Protein AF-A0A8T0PBF2-F1 (afdb_monomer)

Structure (mmCIF, N/CA/C/O backbone):
data_AF-A0A8T0PBF2-F1
#
_entry.id   AF-A0A8T0PBF2-F1
#
loop_
_atom_site.group_PDB
_atom_site.id
_atom_site.type_symbol
_atom_site.label_atom_id
_atom_site.label_alt_id
_atom_site.label_comp_id
_atom_site.label_asym_id
_atom_site.label_entity_id
_atom_site.label_seq_id
_atom_site.pdbx_PDB_ins_code
_atom_site.Cartn_x
_atom_site.Cartn_y
_atom_site.Cartn_z
_atom_site.occupancy
_atom_site.B_iso_or_equiv
_atom_site.auth_seq_id
_atom_site.auth_comp_id
_atom_site.auth_asym_id
_atom_site.auth_atom_id
_atom_site.pdbx_PDB_model_num
ATOM 1 N N . MET A 1 1 ? 24.769 -25.494 -6.345 1.00 39.28 1 MET A N 1
ATOM 2 C CA . MET A 1 1 ? 23.343 -25.391 -5.955 1.00 39.28 1 MET A CA 1
ATOM 3 C C . MET A 1 1 ? 23.194 -24.734 -4.571 1.00 39.28 1 MET A C 1
ATOM 5 O O . MET A 1 1 ? 22.728 -25.375 -3.645 1.00 39.28 1 MET A O 1
ATOM 9 N N . ILE A 1 2 ? 23.614 -23.470 -4.397 1.00 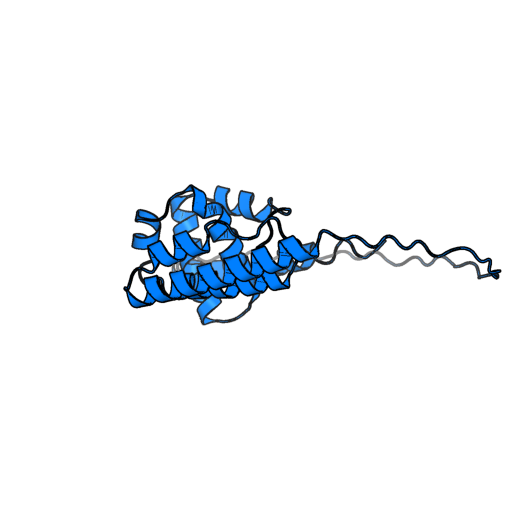38.53 2 ILE A N 1
ATOM 10 C CA . ILE A 1 2 ? 23.536 -22.755 -3.092 1.00 38.53 2 ILE A CA 1
ATOM 11 C C . ILE A 1 2 ? 22.749 -21.424 -3.206 1.00 38.53 2 ILE A C 1
ATOM 13 O O . ILE A 1 2 ? 22.480 -20.752 -2.218 1.00 38.53 2 ILE A O 1
ATOM 17 N N . HIS A 1 3 ? 22.266 -21.052 -4.396 1.00 40.53 3 HIS A N 1
ATOM 18 C CA . HIS A 1 3 ? 21.638 -19.741 -4.621 1.00 40.53 3 HIS A CA 1
ATOM 19 C C . HIS A 1 3 ? 20.121 -19.653 -4.351 1.00 40.53 3 HIS A C 1
ATOM 21 O O . HIS A 1 3 ? 19.545 -18.594 -4.568 1.00 40.53 3 HIS A O 1
ATOM 27 N N . ALA A 1 4 ? 19.466 -20.701 -3.839 1.00 44.12 4 ALA A N 1
ATOM 28 C CA . ALA A 1 4 ? 18.003 -20.704 -3.667 1.00 44.12 4 ALA A CA 1
ATOM 29 C C . ALA A 1 4 ? 17.497 -20.333 -2.253 1.00 44.12 4 ALA A C 1
ATOM 31 O O . ALA A 1 4 ? 16.305 -20.109 -2.083 1.00 44.12 4 ALA A O 1
ATOM 32 N N . TRP A 1 5 ? 18.370 -20.233 -1.240 1.00 34.41 5 TRP A N 1
ATOM 33 C CA . TRP A 1 5 ? 17.942 -20.109 0.170 1.00 34.41 5 TRP A CA 1
ATOM 34 C C . TRP A 1 5 ? 18.170 -18.734 0.823 1.00 34.41 5 TRP A C 1
ATOM 36 O O . TRP A 1 5 ? 17.771 -18.520 1.966 1.00 34.41 5 TRP A O 1
ATOM 46 N N . ARG A 1 6 ? 18.759 -17.762 0.112 1.00 41.31 6 ARG A N 1
ATOM 47 C CA . ARG A 1 6 ? 18.955 -16.393 0.637 1.00 41.31 6 ARG A CA 1
ATOM 48 C C . ARG A 1 6 ? 17.665 -15.584 0.889 1.00 41.31 6 ARG A C 1
ATOM 50 O O . ARG A 1 6 ? 17.675 -14.823 1.852 1.00 41.31 6 ARG A O 1
ATOM 57 N N . PRO A 1 7 ? 16.565 -15.725 0.118 1.00 45.91 7 PRO A N 1
ATOM 58 C CA . PRO A 1 7 ? 15.357 -14.923 0.353 1.00 45.91 7 PRO A CA 1
ATOM 59 C C . PRO A 1 7 ? 14.606 -15.300 1.640 1.00 45.91 7 PRO A C 1
ATOM 61 O O . PRO A 1 7 ? 14.023 -14.440 2.293 1.00 45.91 7 PRO A O 1
ATOM 64 N N . GLN A 1 8 ? 14.637 -16.578 2.037 1.00 42.91 8 GLN A N 1
ATOM 65 C CA . GLN A 1 8 ? 13.852 -17.066 3.179 1.00 42.91 8 GLN A CA 1
ATOM 66 C C . GLN A 1 8 ? 14.434 -16.668 4.542 1.00 42.91 8 GLN A C 1
ATOM 68 O O . GLN A 1 8 ? 13.690 -16.402 5.482 1.00 42.91 8 GLN A O 1
ATOM 73 N N . MET A 1 9 ? 15.760 -16.562 4.658 1.00 38.06 9 MET A N 1
ATOM 74 C CA . MET A 1 9 ? 16.407 -16.228 5.934 1.00 38.06 9 MET A CA 1
ATOM 75 C C . MET A 1 9 ? 16.199 -14.758 6.336 1.00 38.06 9 MET A C 1
ATOM 77 O O . MET A 1 9 ? 16.138 -14.435 7.521 1.00 38.06 9 MET A O 1
ATOM 81 N N . ILE A 1 10 ? 16.018 -13.878 5.348 1.00 50.59 10 ILE A N 1
ATOM 82 C CA . ILE A 1 10 ? 15.693 -12.464 5.558 1.00 50.59 10 ILE A CA 1
ATOM 83 C C . ILE A 1 10 ? 14.269 -12.338 6.124 1.00 50.59 10 ILE A C 1
ATOM 85 O O . ILE A 1 10 ? 14.048 -11.603 7.083 1.00 50.59 10 ILE A O 1
ATOM 89 N N . SER A 1 11 ? 13.321 -13.133 5.614 1.00 53.53 11 SER A N 1
ATOM 90 C CA . SER A 1 11 ? 11.925 -13.137 6.070 1.00 53.53 11 SER A CA 1
ATOM 91 C C . SER A 1 11 ? 11.773 -13.519 7.551 1.00 53.53 11 SER A C 1
ATOM 93 O O . SER A 1 11 ? 11.028 -12.852 8.263 1.00 53.53 11 SER A O 1
ATOM 95 N N . LEU A 1 12 ? 12.532 -14.500 8.066 1.00 47.12 12 LEU A N 1
ATOM 96 C CA . LEU A 1 12 ? 12.477 -14.857 9.494 1.00 47.12 12 LEU A CA 1
ATOM 97 C C . LEU A 1 12 ? 13.093 -13.797 10.418 1.00 47.12 12 LEU A C 1
ATOM 99 O O . LEU A 1 12 ? 12.573 -13.586 11.512 1.00 47.12 12 LEU A O 1
ATOM 103 N N . GLN A 1 13 ? 14.166 -13.112 10.008 1.00 48.91 13 GLN A N 1
ATOM 104 C CA . GLN A 1 13 ? 14.696 -11.991 10.795 1.00 48.91 13 GLN A CA 1
ATOM 105 C C . GLN A 1 13 ? 13.730 -10.802 10.797 1.00 48.91 13 GLN A C 1
ATOM 107 O O . GLN A 1 13 ? 13.537 -10.187 11.843 1.00 48.91 13 GLN A O 1
ATOM 112 N N . PHE A 1 14 ? 13.060 -10.525 9.674 1.00 54.88 14 PHE A N 1
ATOM 113 C CA . PHE A 1 14 ? 11.994 -9.525 9.619 1.00 54.88 14 PHE A CA 1
ATOM 114 C C . PHE A 1 14 ? 10.800 -9.905 10.487 1.00 54.88 14 PHE A C 1
ATOM 116 O O . PHE A 1 14 ? 10.315 -9.054 11.223 1.00 54.88 14 PHE A O 1
ATOM 123 N N . LEU A 1 15 ? 10.374 -11.171 10.475 1.00 57.56 15 LEU A N 1
ATOM 124 C CA . LEU A 1 15 ? 9.309 -11.663 11.345 1.00 57.56 15 LEU A CA 1
ATOM 125 C C . LEU A 1 15 ? 9.709 -11.558 12.822 1.00 57.56 15 LEU A C 1
ATOM 127 O O . LEU A 1 15 ? 8.895 -11.150 13.636 1.00 57.56 15 LEU A O 1
ATOM 131 N N . LEU A 1 16 ? 10.966 -11.848 13.175 1.00 55.56 16 LEU A N 1
ATOM 132 C CA . LEU A 1 16 ? 11.461 -11.712 14.546 1.00 55.56 16 LEU A CA 1
ATOM 133 C C . LEU A 1 16 ? 11.527 -10.244 14.983 1.00 55.56 16 LEU A C 1
ATOM 135 O O . LEU A 1 16 ? 11.126 -9.933 16.096 1.00 55.56 16 LEU A O 1
ATOM 139 N N . VAL A 1 17 ? 11.967 -9.321 14.122 1.00 61.28 17 VAL A N 1
ATOM 140 C CA . VAL A 1 17 ? 11.956 -7.875 14.418 1.00 61.28 17 VAL A CA 1
ATOM 141 C C . VAL A 1 17 ? 10.526 -7.346 14.509 1.00 61.28 17 VAL A C 1
ATOM 143 O O . VAL A 1 17 ? 10.229 -6.543 15.394 1.00 61.28 17 VAL A O 1
ATOM 146 N N . LEU A 1 18 ? 9.629 -7.820 13.642 1.00 61.19 18 LEU A N 1
ATOM 147 C CA . LEU A 1 18 ? 8.217 -7.470 13.677 1.00 61.19 18 LEU A CA 1
ATOM 148 C C . LEU A 1 18 ? 7.557 -7.989 14.949 1.00 61.19 18 LEU A C 1
ATOM 150 O O . LEU A 1 18 ? 6.881 -7.227 15.619 1.00 61.19 18 LEU A O 1
ATOM 154 N N . VAL A 1 19 ? 7.810 -9.241 15.330 1.00 61.19 19 VAL A N 1
ATOM 155 C CA . VAL A 1 19 ? 7.317 -9.842 16.573 1.00 61.19 19 VAL A CA 1
ATOM 156 C C . VAL A 1 19 ? 7.947 -9.161 17.789 1.00 61.19 19 VAL A C 1
ATOM 158 O O . VAL A 1 19 ? 7.235 -8.898 18.745 1.00 61.19 19 VAL A O 1
ATOM 161 N N . LEU A 1 20 ? 9.231 -8.786 17.768 1.00 58.69 20 LEU A N 1
ATOM 162 C CA . LEU A 1 20 ? 9.890 -8.082 18.879 1.00 58.69 20 LEU A CA 1
ATOM 163 C C . LEU A 1 20 ? 9.410 -6.630 19.035 1.00 58.69 20 LEU A C 1
ATOM 165 O O . LEU A 1 20 ? 9.316 -6.141 20.160 1.00 58.69 20 LEU A O 1
ATOM 169 N N . ARG A 1 21 ? 9.090 -5.924 17.943 1.00 58.66 21 ARG A N 1
ATOM 170 C CA . ARG A 1 21 ? 8.517 -4.564 18.000 1.00 58.66 21 ARG A CA 1
ATOM 171 C C . ARG A 1 21 ? 7.012 -4.573 18.257 1.00 58.66 21 ARG A C 1
ATOM 173 O O . ARG A 1 21 ? 6.545 -3.774 19.059 1.00 58.66 21 ARG A O 1
ATOM 180 N N . CYS A 1 22 ? 6.277 -5.512 17.665 1.00 49.41 22 CYS A N 1
ATOM 181 C CA . CYS A 1 22 ? 4.874 -5.779 17.980 1.00 49.41 22 CYS A CA 1
ATOM 182 C C . CYS A 1 22 ? 4.735 -6.172 19.455 1.00 49.41 22 CYS A C 1
ATOM 184 O O . CYS A 1 22 ? 3.939 -5.570 20.162 1.00 49.41 22 CYS A O 1
ATOM 186 N N . SER A 1 23 ? 5.607 -7.046 19.973 1.00 49.84 23 SER A N 1
ATOM 187 C CA . SER A 1 23 ? 5.655 -7.402 21.396 1.00 49.84 23 SER A CA 1
ATOM 188 C C . SER A 1 23 ? 5.922 -6.188 22.285 1.00 49.84 23 SER A C 1
ATOM 190 O O . SER A 1 23 ? 5.292 -6.071 23.328 1.00 49.84 23 SER A O 1
ATOM 192 N N . GLN A 1 24 ? 6.777 -5.243 21.881 1.00 51.72 24 GLN A N 1
ATOM 193 C CA . GLN A 1 24 ? 6.980 -4.001 22.638 1.00 51.72 24 GLN A CA 1
ATOM 194 C C . GLN A 1 24 ? 5.772 -3.050 22.579 1.00 51.72 24 GLN A C 1
ATOM 196 O O . GLN A 1 24 ? 5.451 -2.436 23.594 1.00 51.72 24 GLN A O 1
ATOM 201 N N . SER A 1 25 ? 5.060 -2.983 21.448 1.00 44.09 25 SER A N 1
ATOM 202 C CA . SER A 1 25 ? 3.812 -2.213 21.310 1.00 44.09 25 SER A CA 1
ATOM 203 C C . SER A 1 25 ? 2.674 -2.811 22.151 1.00 44.09 25 SER A C 1
ATOM 205 O O . SER A 1 25 ? 1.964 -2.092 22.850 1.00 44.09 25 SER A O 1
ATOM 207 N N . THR A 1 26 ? 2.547 -4.142 22.181 1.00 43.69 26 THR A N 1
ATOM 208 C CA . THR A 1 26 ? 1.567 -4.864 23.009 1.00 43.69 26 THR A CA 1
ATOM 209 C C . THR A 1 26 ? 1.927 -4.822 24.501 1.00 43.69 26 THR A C 1
ATOM 211 O O . THR A 1 26 ? 1.043 -4.721 25.351 1.00 43.69 26 THR A O 1
ATOM 214 N N . ARG A 1 27 ? 3.221 -4.829 24.855 1.00 45.59 27 ARG A N 1
ATOM 215 C CA . ARG A 1 27 ? 3.698 -4.770 26.251 1.00 45.59 27 ARG A CA 1
ATOM 216 C C . ARG A 1 27 ? 3.411 -3.419 26.925 1.00 45.59 27 ARG A C 1
ATOM 218 O O . ARG A 1 27 ? 3.272 -3.390 28.144 1.00 45.59 27 ARG A O 1
ATOM 225 N N . ALA A 1 28 ? 3.220 -2.338 26.164 1.00 44.12 28 ALA A N 1
ATOM 226 C CA . ALA A 1 28 ? 2.756 -1.051 26.698 1.00 44.12 28 ALA A CA 1
ATOM 227 C C . ALA A 1 28 ? 1.296 -1.082 27.205 1.00 44.12 28 ALA A C 1
ATOM 229 O O . ALA A 1 28 ? 0.923 -0.235 28.010 1.00 44.12 28 ALA A O 1
ATOM 230 N N . SER A 1 29 ? 0.491 -2.071 26.791 1.00 47.78 29 SER A N 1
ATOM 231 C CA . SER A 1 29 ? -0.916 -2.218 27.211 1.00 47.78 29 SER A CA 1
ATOM 232 C C . SER A 1 29 ? -1.148 -3.296 28.281 1.00 47.78 29 SER A C 1
ATOM 234 O O . SER A 1 29 ? -2.241 -3.389 28.827 1.00 47.78 29 SER A O 1
ATOM 236 N N . LEU A 1 30 ? -0.138 -4.109 28.612 1.00 42.88 30 LEU A N 1
ATOM 237 C CA . LEU A 1 30 ? -0.259 -5.270 29.513 1.00 42.88 30 LEU A CA 1
ATOM 238 C C . LEU A 1 30 ? 0.750 -5.235 30.675 1.00 42.88 30 LEU A C 1
ATOM 240 O O . LEU A 1 30 ? 1.131 -6.273 31.211 1.00 42.88 30 LEU A O 1
ATOM 244 N N . SER A 1 31 ? 1.186 -4.044 31.102 1.00 41.91 31 SER A N 1
ATOM 245 C CA . SER A 1 31 ? 2.091 -3.879 32.251 1.00 41.91 31 SER A CA 1
ATOM 246 C C . SER A 1 31 ? 1.377 -4.005 33.607 1.00 41.91 31 SER A C 1
ATOM 248 O O . SER A 1 31 ? 1.522 -3.156 34.478 1.00 41.91 31 SER A O 1
ATOM 250 N N . THR A 1 32 ? 0.656 -5.106 33.799 1.00 43.97 32 THR A N 1
ATOM 251 C CA . THR A 1 32 ? 0.427 -5.752 35.096 1.00 43.97 32 THR A CA 1
ATOM 252 C C . THR A 1 32 ? 0.241 -7.236 34.811 1.00 43.97 32 THR A C 1
ATOM 254 O O . THR A 1 32 ? -0.836 -7.632 34.384 1.00 43.97 32 THR A O 1
ATOM 257 N N . CYS A 1 33 ? 1.313 -8.017 34.952 1.00 33.06 33 CYS A N 1
ATOM 258 C CA . CYS A 1 33 ? 1.348 -9.393 35.465 1.00 33.06 33 CYS A CA 1
ATOM 259 C C . CYS A 1 33 ? 2.677 -10.043 35.053 1.00 33.06 33 CYS A C 1
ATOM 261 O O . CYS A 1 33 ? 2.938 -10.368 33.899 1.00 33.06 33 CYS A O 1
ATOM 263 N N . THR A 1 34 ? 3.534 -10.176 36.054 1.00 42.28 34 THR A N 1
ATOM 264 C CA . THR A 1 34 ? 4.802 -10.903 36.094 1.00 42.28 34 THR A CA 1
ATOM 265 C C . THR A 1 34 ? 4.649 -12.393 35.783 1.00 42.28 34 THR A C 1
ATOM 267 O O . THR A 1 34 ? 3.747 -13.017 36.335 1.00 42.28 34 THR A O 1
ATOM 270 N N . ALA A 1 35 ? 5.585 -12.967 35.018 1.00 36.38 35 ALA A N 1
ATOM 271 C CA . ALA A 1 35 ? 6.436 -14.105 35.417 1.00 36.38 35 ALA A CA 1
ATOM 272 C C . ALA A 1 35 ? 7.183 -14.683 34.197 1.00 36.38 35 ALA A C 1
ATOM 274 O O . ALA A 1 35 ? 6.586 -15.027 33.180 1.00 36.38 35 ALA A O 1
ATOM 275 N N . GLU A 1 36 ? 8.505 -14.773 34.320 1.00 40.28 36 GLU A N 1
ATOM 276 C CA . GLU A 1 36 ? 9.453 -15.362 33.368 1.00 40.28 36 GLU A CA 1
ATOM 277 C C . GLU A 1 36 ? 9.601 -16.877 33.614 1.00 40.28 36 GLU A C 1
ATOM 279 O O . GLU A 1 36 ? 9.601 -17.295 34.775 1.00 40.28 36 GLU A O 1
ATOM 284 N N . PRO A 1 37 ? 9.802 -17.696 32.564 1.00 38.56 37 PRO A N 1
ATOM 285 C CA . PRO A 1 37 ? 10.557 -18.938 32.716 1.00 38.56 37 PRO A CA 1
ATOM 286 C C . PRO A 1 37 ? 11.791 -19.006 31.798 1.00 38.56 37 PRO A C 1
ATOM 288 O O . PRO A 1 37 ? 11.734 -18.746 30.594 1.00 38.56 37 PRO A O 1
ATOM 291 N N . THR A 1 38 ? 12.898 -19.418 32.407 1.00 41.72 38 THR A N 1
ATOM 292 C CA . THR A 1 38 ? 14.236 -19.678 31.857 1.00 41.72 38 THR A CA 1
ATOM 293 C C . THR A 1 38 ? 14.295 -20.888 30.902 1.00 41.72 38 THR A C 1
ATOM 295 O O . THR A 1 38 ? 13.584 -21.872 31.120 1.00 41.72 38 THR A O 1
ATOM 298 N N . PRO A 1 39 ? 15.177 -20.894 29.873 1.00 51.62 39 PRO A N 1
ATOM 299 C CA . PRO A 1 39 ? 15.403 -22.067 29.019 1.00 51.62 39 PRO A CA 1
ATOM 300 C C . PRO A 1 39 ? 16.608 -22.941 29.464 1.00 51.62 39 PRO A C 1
ATOM 302 O O . PRO A 1 39 ? 17.616 -22.399 29.923 1.00 51.62 39 PRO A O 1
ATOM 305 N N . PRO A 1 40 ? 16.553 -24.282 29.284 1.00 48.09 40 PRO A N 1
ATOM 306 C CA . PRO A 1 40 ? 17.661 -25.209 29.567 1.00 48.09 40 PRO A CA 1
ATOM 307 C C . PRO A 1 40 ? 18.665 -25.374 28.390 1.00 48.09 40 PRO A C 1
ATOM 309 O O . PRO A 1 40 ? 18.396 -24.911 27.278 1.00 48.09 40 PRO A O 1
ATOM 312 N N . PRO A 1 41 ? 19.844 -26.002 28.620 1.00 39.97 41 PRO A N 1
ATOM 313 C CA . PRO A 1 41 ? 21.052 -25.815 27.806 1.00 39.97 41 PRO A CA 1
ATOM 314 C C . PRO A 1 41 ? 21.208 -26.771 26.607 1.00 39.97 41 PRO A C 1
ATOM 316 O O . PRO A 1 41 ? 20.616 -27.846 26.544 1.00 39.97 41 PRO A O 1
ATOM 319 N N . ARG A 1 42 ? 22.070 -26.354 25.664 1.00 38.12 42 ARG A N 1
ATOM 320 C CA . ARG A 1 42 ? 22.490 -27.075 24.446 1.00 38.12 42 ARG A CA 1
ATOM 321 C C . ARG A 1 42 ? 23.449 -28.226 24.753 1.00 38.12 42 ARG A C 1
ATOM 323 O O . ARG A 1 42 ? 24.330 -28.086 25.595 1.00 38.12 42 ARG A O 1
ATOM 330 N N . THR A 1 43 ? 23.354 -29.295 23.967 1.00 39.19 43 THR A N 1
ATOM 331 C CA . THR A 1 43 ? 24.353 -30.370 23.904 1.00 39.19 43 THR A CA 1
ATOM 332 C C . THR A 1 43 ? 25.037 -30.338 22.537 1.00 39.19 43 THR A C 1
ATOM 334 O O . THR A 1 43 ? 24.374 -30.403 21.503 1.00 39.19 43 THR A O 1
ATOM 337 N N . GLU A 1 44 ? 26.360 -30.186 22.540 1.00 33.59 44 GLU A N 1
ATOM 338 C CA . GLU A 1 44 ? 27.230 -30.250 21.364 1.00 33.59 44 GLU A CA 1
ATOM 339 C C . GLU A 1 44 ? 27.630 -31.704 21.067 1.00 33.59 44 GLU A C 1
ATOM 341 O O . GLU A 1 44 ? 27.837 -32.491 21.990 1.00 33.59 44 GLU A O 1
ATOM 346 N N . HIS A 1 45 ? 27.801 -32.052 19.788 1.00 37.25 45 HIS A N 1
ATOM 347 C CA . HIS A 1 45 ? 28.531 -33.254 19.375 1.00 37.25 45 HIS A CA 1
ATOM 348 C C . HIS A 1 45 ? 29.471 -32.949 18.191 1.00 37.25 45 HIS A C 1
ATOM 350 O O . HIS A 1 45 ? 29.185 -32.046 17.401 1.00 37.25 45 HIS A O 1
ATOM 356 N N . PRO A 1 46 ? 30.615 -33.658 18.090 1.00 37.50 46 PRO A N 1
ATOM 357 C CA . PRO A 1 46 ? 31.823 -33.152 17.453 1.00 37.50 46 PRO A CA 1
ATOM 358 C C . PRO A 1 46 ? 31.973 -33.507 15.970 1.00 37.50 46 PRO A C 1
ATOM 360 O O . PRO A 1 46 ? 31.343 -34.411 15.425 1.00 37.50 46 PRO A O 1
ATOM 363 N N . ALA A 1 47 ? 32.897 -32.768 15.360 1.00 36.72 47 ALA A N 1
ATOM 364 C CA . ALA A 1 47 ? 33.378 -32.861 13.994 1.00 36.72 47 ALA A CA 1
ATOM 365 C C . ALA A 1 47 ? 33.891 -34.255 13.591 1.00 36.72 47 ALA A C 1
ATOM 367 O O . ALA A 1 47 ? 34.612 -34.908 14.344 1.00 36.72 47 ALA A O 1
ATOM 368 N N . GLN A 1 48 ? 33.633 -34.634 12.334 1.00 35.88 48 GLN A N 1
ATOM 369 C CA . GLN A 1 48 ? 34.409 -35.654 11.633 1.00 35.88 48 GLN A CA 1
ATOM 370 C C . GLN A 1 48 ? 34.702 -35.239 10.186 1.00 35.88 48 GLN A C 1
ATOM 372 O O . GLN A 1 48 ? 33.825 -35.049 9.347 1.00 35.88 48 GLN A O 1
ATOM 377 N N . THR A 1 49 ? 35.998 -35.084 9.950 1.00 36.44 49 THR A N 1
ATOM 378 C CA . THR A 1 49 ? 36.735 -34.844 8.712 1.00 36.44 49 THR A CA 1
ATOM 379 C C . THR A 1 49 ? 36.702 -36.068 7.796 1.00 36.44 49 THR A C 1
ATOM 381 O O . THR A 1 49 ? 37.049 -37.159 8.239 1.00 36.44 49 THR A O 1
ATOM 384 N N . ARG A 1 50 ? 36.417 -35.892 6.496 1.00 33.38 50 ARG A N 1
ATOM 385 C CA . ARG A 1 50 ? 36.838 -36.833 5.437 1.00 33.38 50 ARG A CA 1
ATOM 386 C C . ARG A 1 50 ? 37.176 -36.109 4.123 1.00 33.38 50 ARG A C 1
ATOM 388 O O . ARG A 1 50 ? 36.305 -35.622 3.416 1.00 33.38 50 ARG A O 1
ATOM 395 N N . SER A 1 51 ? 38.487 -36.017 3.885 1.00 31.00 51 SER A N 1
ATOM 396 C CA . SER A 1 51 ? 39.239 -36.269 2.638 1.00 31.00 51 SER A CA 1
ATOM 397 C C . SER A 1 51 ? 38.617 -35.967 1.257 1.00 31.00 51 SER A C 1
ATOM 399 O O . SER A 1 51 ? 37.700 -36.648 0.805 1.00 31.00 51 SER A O 1
ATOM 401 N N . ARG A 1 52 ? 39.272 -35.032 0.544 1.00 40.44 52 ARG A N 1
ATOM 402 C CA . ARG A 1 52 ? 39.291 -34.834 -0.924 1.00 40.44 52 ARG A CA 1
ATOM 403 C C . ARG A 1 52 ? 39.851 -36.047 -1.689 1.00 40.44 52 ARG A C 1
ATOM 405 O O . ARG A 1 52 ? 40.682 -36.770 -1.141 1.00 40.44 52 ARG A O 1
ATOM 412 N N . PRO A 1 53 ? 39.574 -36.116 -3.003 1.00 36.56 53 PRO A N 1
ATOM 413 C CA . PRO A 1 53 ? 40.630 -36.371 -3.988 1.00 36.56 53 PRO A CA 1
ATOM 414 C C . PRO A 1 53 ? 40.782 -35.240 -5.031 1.00 36.56 53 PRO A C 1
ATOM 416 O O . PRO A 1 53 ? 39.878 -34.435 -5.246 1.00 36.56 53 PRO A O 1
ATOM 419 N N . ASP A 1 54 ? 41.979 -35.196 -5.616 1.00 39.47 54 ASP A N 1
ATOM 420 C CA . ASP A 1 54 ? 42.609 -34.159 -6.450 1.00 39.47 54 ASP A CA 1
ATOM 421 C C . ASP A 1 54 ? 42.068 -34.021 -7.903 1.00 39.47 54 ASP A C 1
ATOM 423 O O . ASP A 1 54 ? 41.356 -34.903 -8.389 1.00 39.47 54 ASP A O 1
ATOM 427 N N . PRO A 1 55 ? 42.434 -32.937 -8.628 1.00 46.06 55 PRO A N 1
ATOM 428 C CA . PRO A 1 55 ? 41.911 -32.544 -9.934 1.00 46.06 55 PRO A CA 1
ATOM 429 C C . PRO A 1 55 ? 42.768 -33.053 -11.101 1.00 46.06 55 PRO A C 1
ATOM 431 O O . PRO A 1 55 ? 43.996 -33.024 -11.027 1.00 46.06 55 PRO A O 1
ATOM 434 N N . ARG A 1 56 ? 42.146 -33.393 -12.241 1.00 35.72 56 ARG A N 1
ATOM 435 C CA . ARG A 1 56 ? 42.837 -33.435 -13.544 1.00 35.72 56 ARG A CA 1
ATOM 436 C C . ARG A 1 56 ? 41.950 -33.006 -14.729 1.00 35.72 56 ARG A C 1
ATOM 438 O O . ARG A 1 56 ? 41.029 -33.715 -15.100 1.00 35.72 56 ARG A O 1
ATOM 445 N N . VAL A 1 57 ? 42.323 -31.843 -15.280 1.00 35.34 57 VAL A N 1
ATOM 446 C CA . VAL A 1 57 ? 42.569 -31.475 -16.701 1.00 35.34 57 VAL A CA 1
ATOM 447 C C . VAL A 1 57 ? 41.429 -31.553 -17.753 1.00 35.34 57 VAL A C 1
ATOM 449 O O . VAL A 1 57 ? 40.860 -32.606 -18.009 1.00 35.34 57 VAL A O 1
ATOM 452 N N . LEU A 1 58 ? 41.189 -30.396 -18.404 1.00 38.38 58 LEU A N 1
ATOM 453 C CA . LEU A 1 58 ? 40.349 -30.117 -19.595 1.00 38.38 58 LEU A CA 1
ATOM 454 C C . LEU A 1 58 ? 40.855 -30.805 -20.896 1.00 38.38 58 LEU A C 1
ATOM 456 O O . LEU A 1 58 ? 42.003 -31.241 -20.943 1.00 38.38 58 LEU A O 1
ATOM 460 N N . PRO A 1 59 ? 40.075 -30.803 -22.003 1.00 45.03 59 PRO A N 1
ATOM 461 C CA . PRO A 1 59 ? 40.297 -29.769 -23.031 1.00 45.03 59 PRO A CA 1
ATOM 462 C C . PRO A 1 59 ? 39.019 -29.185 -23.676 1.00 45.03 59 PRO A C 1
ATOM 464 O O . PRO A 1 59 ? 37.914 -29.706 -23.569 1.00 45.03 59 PRO A O 1
ATOM 467 N N . VAL A 1 60 ? 39.239 -28.047 -24.337 1.00 45.91 60 VAL A N 1
ATOM 468 C CA . VAL A 1 60 ? 38.318 -27.151 -25.052 1.00 45.91 60 VAL A CA 1
ATOM 469 C C . VAL A 1 60 ? 37.860 -27.716 -26.406 1.00 45.91 60 VAL A C 1
ATOM 471 O O . VAL A 1 60 ? 38.684 -28.179 -27.187 1.00 45.91 60 VAL A O 1
ATOM 474 N N . ALA A 1 61 ? 36.573 -27.543 -26.719 1.00 37.84 61 ALA A N 1
ATOM 475 C CA . ALA A 1 61 ? 35.998 -27.372 -28.063 1.00 37.84 61 ALA A CA 1
ATOM 476 C C . ALA A 1 61 ? 34.644 -26.655 -27.848 1.00 37.84 61 ALA A C 1
ATOM 478 O O . ALA A 1 61 ? 33.847 -27.104 -27.035 1.00 37.84 61 ALA A O 1
ATOM 479 N N . GLY A 1 62 ? 34.375 -25.446 -28.342 1.00 31.45 62 GLY A N 1
ATOM 480 C CA . GLY A 1 62 ? 34.377 -25.056 -29.747 1.00 31.45 62 GLY A CA 1
ATOM 481 C C . GLY A 1 62 ? 32.962 -25.264 -30.299 1.00 31.45 62 GLY A C 1
ATOM 482 O O . GLY A 1 62 ? 32.598 -26.401 -30.567 1.00 31.45 62 GLY A O 1
ATOM 483 N N . GLY A 1 63 ? 32.163 -24.200 -30.461 1.00 30.16 63 GLY A N 1
ATOM 484 C CA . GLY A 1 63 ? 30.905 -24.313 -31.209 1.00 30.16 63 GLY A CA 1
ATOM 485 C C . GLY A 1 63 ? 29.778 -23.351 -30.838 1.00 30.16 63 GLY A C 1
ATOM 486 O O . GLY A 1 63 ? 28.973 -23.645 -29.969 1.00 30.16 63 GLY A O 1
ATOM 487 N N . MET A 1 64 ? 29.687 -22.284 -31.633 1.00 39.50 64 MET A N 1
ATOM 488 C CA . MET A 1 64 ? 28.453 -21.681 -32.155 1.00 39.50 64 MET A CA 1
ATOM 489 C C . MET A 1 64 ? 27.601 -20.780 -31.250 1.00 39.50 64 MET A C 1
ATOM 491 O O . MET A 1 64 ? 26.839 -21.195 -30.382 1.00 39.50 64 MET A O 1
ATOM 495 N N . ALA A 1 65 ? 27.680 -19.499 -31.614 1.00 46.94 65 ALA A N 1
ATOM 496 C CA . ALA A 1 65 ? 26.679 -18.475 -31.403 1.00 46.94 65 ALA A CA 1
ATOM 497 C C . ALA A 1 65 ? 25.261 -18.990 -31.692 1.00 46.94 65 ALA A C 1
ATOM 499 O O . ALA A 1 65 ? 24.977 -19.493 -32.777 1.00 46.94 65 ALA A O 1
ATOM 500 N N . SER A 1 66 ? 24.355 -18.763 -30.747 1.00 39.09 66 SER A N 1
ATOM 501 C CA . SER A 1 66 ? 22.940 -18.598 -31.056 1.00 39.09 66 SER A CA 1
ATOM 502 C C . SER A 1 66 ? 22.549 -17.177 -30.704 1.00 39.09 66 SER A C 1
ATOM 504 O O . SER A 1 66 ? 22.358 -16.817 -29.545 1.00 39.09 66 SER A O 1
ATOM 506 N N . SER A 1 67 ? 22.464 -16.375 -31.762 1.00 47.91 67 SER A N 1
ATOM 507 C CA . SER A 1 67 ? 21.544 -15.255 -31.849 1.00 47.91 67 SER A CA 1
ATOM 508 C C . SER A 1 67 ? 20.132 -15.791 -31.608 1.00 47.91 67 SER A C 1
ATOM 510 O O . SER A 1 67 ? 19.486 -16.308 -32.515 1.00 47.91 67 SER A O 1
ATOM 512 N N . ALA A 1 68 ? 19.677 -15.705 -30.366 1.00 40.25 68 ALA A N 1
ATOM 513 C CA . ALA A 1 68 ? 18.267 -15.565 -30.063 1.00 40.25 68 ALA A CA 1
ATOM 514 C C . ALA A 1 68 ? 18.120 -14.151 -29.511 1.00 40.25 68 ALA A C 1
ATOM 516 O O . ALA A 1 68 ? 18.145 -13.921 -28.302 1.00 40.25 68 ALA A O 1
ATOM 517 N N . ALA A 1 69 ? 18.061 -13.179 -30.422 1.00 44.28 69 ALA A N 1
ATOM 518 C CA . ALA A 1 69 ? 17.389 -11.936 -30.105 1.00 44.28 69 ALA A CA 1
ATOM 519 C C . ALA A 1 69 ? 15.984 -12.339 -29.642 1.00 44.28 69 ALA A C 1
ATOM 521 O O . ALA A 1 69 ? 15.229 -12.920 -30.416 1.00 44.28 69 ALA A O 1
ATOM 522 N N . TYR A 1 70 ? 15.697 -12.131 -28.360 1.00 44.97 70 TYR A N 1
ATOM 523 C CA . TYR A 1 70 ? 14.344 -12.102 -27.829 1.00 44.97 70 TYR A CA 1
ATOM 524 C C . TYR A 1 70 ? 13.847 -10.667 -28.038 1.00 44.97 70 TYR A C 1
ATOM 526 O O . TYR A 1 70 ? 14.108 -9.825 -27.175 1.00 44.97 70 TYR A O 1
ATOM 534 N N . PRO A 1 71 ? 13.211 -10.318 -29.171 1.00 52.25 71 PRO A N 1
ATOM 535 C CA . PRO A 1 71 ? 12.314 -9.178 -29.145 1.00 52.25 71 PRO A CA 1
ATOM 536 C C . PRO A 1 71 ? 11.133 -9.546 -28.226 1.00 52.25 71 PRO A C 1
ATOM 538 O O . PRO A 1 71 ? 10.907 -10.721 -27.949 1.00 52.25 71 PRO A O 1
ATOM 541 N N . ASP A 1 72 ? 10.410 -8.548 -27.723 1.00 46.28 72 ASP A N 1
ATOM 542 C CA . ASP A 1 72 ? 9.113 -8.673 -27.021 1.00 46.28 72 ASP A CA 1
ATOM 543 C C . ASP A 1 72 ? 9.121 -8.626 -25.477 1.00 46.28 72 ASP A C 1
ATOM 545 O O . ASP A 1 72 ? 8.058 -8.662 -24.858 1.00 46.28 72 ASP A O 1
ATOM 549 N N . ALA A 1 73 ? 10.271 -8.455 -24.811 1.00 52.34 73 ALA A N 1
ATOM 550 C CA . ALA A 1 73 ? 10.292 -8.124 -23.372 1.00 52.34 73 ALA A CA 1
ATOM 551 C C . ALA A 1 73 ? 10.277 -6.606 -23.089 1.00 52.34 73 ALA A C 1
ATOM 553 O O . ALA A 1 73 ? 9.811 -6.180 -22.031 1.00 52.34 73 ALA A O 1
ATOM 554 N N . ASP A 1 74 ? 10.775 -5.802 -24.031 1.00 53.09 74 ASP A N 1
ATOM 555 C CA . ASP A 1 74 ? 11.054 -4.371 -23.839 1.00 53.09 74 ASP A CA 1
ATOM 556 C C . ASP A 1 74 ? 9.806 -3.489 -24.034 1.00 53.09 74 ASP A C 1
ATOM 558 O O . ASP A 1 74 ? 9.554 -2.559 -23.272 1.00 53.09 74 ASP A O 1
ATOM 562 N N . GLU A 1 75 ? 8.925 -3.856 -24.970 1.00 57.97 75 GLU A N 1
ATOM 563 C CA . GLU A 1 75 ? 7.694 -3.101 -25.258 1.00 57.97 75 GLU A CA 1
ATOM 564 C C . GLU A 1 75 ? 6.688 -3.159 -24.088 1.00 57.97 75 GLU A C 1
ATOM 566 O O . GLU A 1 75 ? 5.982 -2.194 -23.785 1.00 57.97 75 GLU A O 1
ATOM 571 N N . ASN A 1 76 ? 6.688 -4.270 -23.343 1.00 76.56 76 ASN A N 1
ATOM 572 C CA . ASN A 1 76 ? 5.919 -4.408 -22.108 1.00 76.56 76 ASN A CA 1
ATOM 573 C C . ASN A 1 76 ? 6.507 -3.562 -20.961 1.00 76.56 76 ASN A C 1
ATOM 575 O O . ASN A 1 76 ? 5.757 -3.090 -20.106 1.00 76.56 76 ASN A O 1
ATOM 579 N N . LEU A 1 77 ? 7.826 -3.341 -20.931 1.00 82.81 77 LEU A N 1
ATOM 580 C CA . LEU A 1 77 ? 8.489 -2.585 -19.868 1.00 82.81 77 LEU A CA 1
ATOM 581 C C . LEU A 1 77 ? 8.164 -1.089 -19.950 1.00 82.81 77 LEU A C 1
ATOM 583 O O . LEU A 1 77 ? 7.716 -0.509 -18.960 1.00 82.81 77 LEU A O 1
ATOM 587 N N . GLU A 1 78 ? 8.298 -0.491 -21.132 1.00 84.19 78 GLU A N 1
ATOM 588 C CA . GLU A 1 78 ? 7.968 0.922 -21.367 1.00 84.19 78 GLU A CA 1
ATOM 589 C C . GLU A 1 78 ? 6.482 1.219 -21.111 1.00 84.19 78 GLU A C 1
ATOM 591 O O . GLU A 1 78 ? 6.126 2.236 -20.502 1.00 84.19 78 GLU A O 1
ATOM 596 N N . ALA A 1 79 ? 5.591 0.289 -21.473 1.00 86.62 79 ALA A N 1
ATOM 597 C CA . ALA A 1 79 ? 4.169 0.384 -21.151 1.00 86.62 79 ALA A CA 1
ATOM 598 C C . ALA A 1 79 ? 3.910 0.352 -19.631 1.00 86.62 79 ALA A C 1
ATOM 600 O O . ALA A 1 79 ? 3.071 1.105 -19.121 1.00 86.62 79 ALA A O 1
ATOM 601 N N . ILE A 1 80 ? 4.641 -0.484 -18.881 1.00 88.19 80 ILE A N 1
ATOM 602 C CA . ILE A 1 80 ? 4.558 -0.535 -17.414 1.00 88.19 80 ILE A CA 1
ATOM 603 C C . ILE A 1 80 ? 5.068 0.768 -16.796 1.00 88.19 80 ILE A C 1
ATOM 605 O O . ILE A 1 80 ? 4.388 1.322 -15.929 1.00 88.19 80 ILE A O 1
ATOM 609 N N . ILE A 1 81 ? 6.219 1.278 -17.241 1.00 89.00 81 ILE A N 1
ATOM 610 C CA . ILE A 1 81 ? 6.791 2.541 -16.753 1.00 89.00 81 ILE A CA 1
ATOM 611 C C . ILE A 1 81 ? 5.799 3.679 -16.992 1.00 89.00 81 ILE A C 1
ATOM 613 O O . ILE A 1 81 ? 5.400 4.358 -16.044 1.00 89.00 81 ILE A O 1
ATOM 617 N N . THR A 1 82 ? 5.294 3.804 -18.220 1.00 91.31 82 THR A N 1
ATOM 618 C CA . THR A 1 82 ? 4.289 4.808 -18.591 1.00 91.31 82 THR A CA 1
ATOM 619 C C . THR A 1 82 ? 3.051 4.724 -17.694 1.00 91.31 82 THR A C 1
ATOM 621 O O . T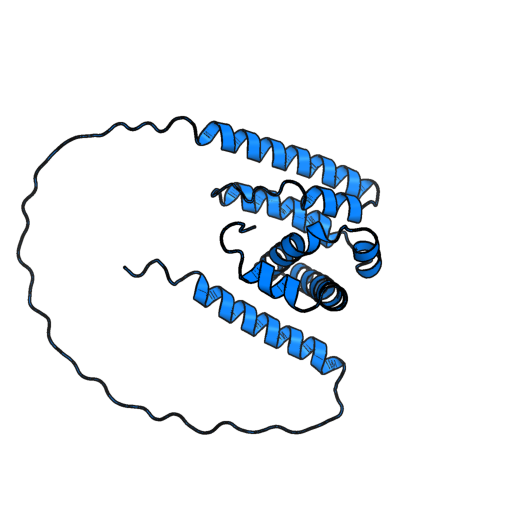HR A 1 82 ? 2.560 5.743 -17.198 1.00 91.31 82 THR A O 1
ATOM 624 N N . ARG A 1 83 ? 2.552 3.511 -17.414 1.00 90.75 83 ARG A N 1
ATOM 625 C CA . ARG A 1 83 ? 1.410 3.302 -16.512 1.00 90.75 83 ARG A CA 1
ATOM 626 C C . ARG A 1 83 ? 1.724 3.725 -15.075 1.00 90.75 83 ARG A C 1
ATOM 628 O O . ARG A 1 83 ? 0.869 4.330 -14.425 1.00 90.75 83 ARG A O 1
ATOM 635 N N . ILE A 1 84 ? 2.919 3.420 -14.567 1.00 93.00 84 ILE A N 1
ATOM 636 C CA . ILE A 1 84 ? 3.353 3.828 -13.222 1.00 93.00 84 ILE A CA 1
ATOM 637 C C . ILE A 1 84 ? 3.438 5.354 -13.135 1.00 93.00 84 ILE A C 1
ATOM 639 O O . ILE A 1 84 ? 2.949 5.935 -12.167 1.00 93.00 84 ILE A O 1
ATOM 643 N N . GLU A 1 85 ? 3.982 6.022 -14.149 1.00 93.56 85 GLU A N 1
ATOM 644 C CA . GLU A 1 85 ? 4.070 7.482 -14.190 1.00 93.56 85 GLU A CA 1
ATOM 645 C C . GLU A 1 85 ? 2.697 8.157 -14.251 1.00 93.56 85 GLU A C 1
ATOM 647 O O . GLU A 1 85 ? 2.425 9.101 -13.504 1.00 93.56 85 GLU A O 1
ATOM 652 N N . GLN A 1 86 ? 1.803 7.665 -15.112 1.00 94.50 86 GLN A N 1
ATOM 653 C CA . GLN A 1 86 ? 0.420 8.141 -15.180 1.00 94.50 86 GLN A CA 1
ATOM 654 C C . GLN A 1 86 ? -0.283 7.974 -13.829 1.00 94.50 86 GLN A C 1
ATOM 656 O O . GLN A 1 86 ? -0.943 8.899 -13.345 1.00 94.50 86 GLN A O 1
ATOM 661 N N . LYS A 1 87 ? -0.091 6.816 -13.188 1.00 94.19 87 LYS A N 1
ATOM 662 C CA . LYS A 1 87 ? -0.626 6.535 -11.858 1.00 94.19 87 LYS A CA 1
ATOM 663 C C . LYS A 1 87 ? -0.055 7.482 -10.801 1.00 94.19 87 LYS A C 1
ATOM 665 O O . LYS A 1 87 ? -0.817 8.018 -9.999 1.00 94.19 87 LYS A O 1
ATOM 670 N N . SER A 1 88 ? 1.250 7.746 -10.842 1.00 95.62 88 SER A N 1
ATOM 671 C CA . SER A 1 88 ? 1.930 8.696 -9.955 1.00 95.62 88 SER A CA 1
ATOM 672 C C . SER A 1 88 ? 1.306 10.092 -10.036 1.00 95.62 88 SER A C 1
ATOM 674 O O . SER A 1 88 ? 0.927 10.662 -9.011 1.00 95.62 88 SER A O 1
ATOM 676 N N . ARG A 1 89 ? 1.090 10.606 -11.257 1.00 97.12 89 ARG A N 1
ATOM 677 C CA . ARG A 1 89 ? 0.436 11.907 -11.481 1.00 97.12 89 ARG A CA 1
ATOM 678 C C . ARG A 1 89 ? -0.983 11.942 -10.913 1.00 97.12 89 ARG A C 1
ATOM 680 O O . ARG A 1 89 ? -1.335 12.882 -10.205 1.00 97.12 89 ARG A O 1
ATOM 687 N N . LYS A 1 90 ? -1.784 10.901 -11.170 1.00 96.38 90 LYS A N 1
ATOM 688 C CA . LYS A 1 90 ? -3.160 10.799 -10.654 1.00 96.38 90 LYS A CA 1
ATOM 689 C C . LYS A 1 90 ? -3.198 10.815 -9.123 1.00 96.38 90 LYS A C 1
ATOM 691 O O . LYS A 1 90 ? -4.024 11.510 -8.536 1.00 96.38 90 LYS A O 1
ATOM 696 N N . ILE A 1 91 ? -2.293 10.085 -8.477 1.00 96.75 91 ILE A N 1
ATOM 697 C CA . ILE A 1 91 ? -2.187 10.044 -7.014 1.00 96.75 91 ILE A CA 1
ATOM 698 C C . ILE A 1 91 ? -1.787 11.396 -6.454 1.00 96.75 91 ILE A C 1
ATOM 700 O O . ILE A 1 91 ? -2.395 11.849 -5.493 1.00 96.75 91 ILE A O 1
ATOM 704 N N . GLU A 1 92 ? -0.831 12.084 -7.073 1.00 96.88 92 GLU A N 1
ATOM 705 C CA . GLU A 1 92 ? -0.470 13.429 -6.640 1.00 96.88 92 GLU A CA 1
ATOM 706 C C . GLU A 1 92 ? -1.660 14.396 -6.685 1.00 96.88 92 GLU A C 1
ATOM 708 O O . GLU A 1 92 ? -1.868 15.158 -5.738 1.00 96.88 92 GLU A O 1
ATOM 713 N N . THR A 1 93 ? -2.474 14.337 -7.740 1.00 97.75 93 THR A N 1
ATOM 714 C CA . THR A 1 93 ? -3.703 15.131 -7.837 1.00 97.75 93 THR A CA 1
ATOM 715 C C . THR A 1 93 ? -4.693 14.790 -6.723 1.00 97.75 93 THR A C 1
ATOM 717 O O . THR A 1 93 ? -5.207 15.699 -6.074 1.00 97.75 93 THR A O 1
ATOM 720 N N . LEU A 1 94 ? -4.930 13.504 -6.449 1.00 97.19 94 LEU A N 1
ATOM 721 C CA . LEU A 1 94 ? -5.840 13.070 -5.380 1.00 97.19 94 LEU A CA 1
ATOM 722 C C . LEU A 1 94 ? -5.350 13.504 -3.991 1.00 97.19 94 LEU A C 1
ATOM 724 O O . LEU A 1 94 ? -6.141 13.953 -3.161 1.00 97.19 94 LEU A O 1
ATOM 728 N N . LEU A 1 95 ? -4.040 13.440 -3.747 1.00 96.81 95 LEU A N 1
ATOM 729 C CA . LEU A 1 95 ? -3.443 13.910 -2.499 1.00 96.81 95 LEU A CA 1
ATOM 730 C C . LEU A 1 95 ? -3.589 15.427 -2.332 1.00 96.81 95 LEU A C 1
ATOM 732 O O . LEU A 1 95 ? -3.944 15.885 -1.249 1.00 96.81 95 LEU A O 1
ATOM 736 N N . LYS A 1 96 ? -3.406 16.207 -3.406 1.00 96.88 96 LYS A N 1
ATOM 737 C CA . LYS A 1 96 ? -3.666 17.660 -3.409 1.00 96.88 96 LYS A CA 1
ATOM 738 C C . LYS A 1 96 ? -5.134 17.991 -3.126 1.00 96.88 96 LYS A C 1
ATOM 740 O O . LYS A 1 96 ? -5.423 18.996 -2.487 1.00 96.88 96 LYS A O 1
ATOM 745 N N . GLN A 1 97 ? -6.055 17.126 -3.544 1.00 96.75 97 GLN A N 1
ATOM 746 C CA . GLN A 1 97 ? -7.489 17.240 -3.262 1.00 96.75 97 GLN A CA 1
ATOM 747 C C . GLN A 1 97 ? -7.888 16.699 -1.879 1.00 96.75 97 GLN A C 1
ATOM 749 O O . GLN A 1 97 ? -9.078 16.605 -1.589 1.00 96.75 97 GLN A O 1
ATOM 754 N N . SER A 1 98 ? -6.926 16.340 -1.018 1.00 94.00 98 SER A N 1
ATOM 755 C CA . SER A 1 98 ? -7.186 15.769 0.313 1.00 94.00 98 SER A CA 1
ATOM 756 C C . SER A 1 98 ? -8.021 14.480 0.280 1.00 94.00 98 SER A C 1
ATOM 758 O O . SER A 1 98 ? -8.796 14.202 1.192 1.00 94.00 98 SER A O 1
ATOM 760 N N . LYS A 1 99 ? -7.818 13.654 -0.756 1.00 95.88 99 LYS A N 1
ATOM 761 C CA . LYS A 1 99 ? -8.462 12.344 -0.950 1.00 95.88 99 LYS A CA 1
ATOM 762 C C . LYS A 1 99 ? -7.449 11.193 -0.824 1.00 95.88 99 LYS A C 1
ATOM 764 O O . LYS A 1 99 ? -7.183 10.489 -1.801 1.00 95.88 99 LYS A O 1
ATOM 769 N N . PRO A 1 100 ? -6.850 10.966 0.362 1.00 95.81 100 PRO A N 1
ATOM 770 C CA . PRO A 1 100 ? -5.771 9.991 0.510 1.00 95.81 100 PRO A CA 1
ATOM 771 C C . PRO A 1 100 ? -6.248 8.538 0.371 1.00 95.81 100 PRO A C 1
ATOM 773 O O . PRO A 1 100 ? -5.494 7.704 -0.121 1.00 95.81 100 PRO A O 1
ATOM 776 N N . VAL A 1 101 ? -7.502 8.226 0.719 1.00 96.19 101 VAL A N 1
ATOM 777 C CA . VAL A 1 101 ? -8.044 6.862 0.572 1.00 96.19 101 VAL A CA 1
ATOM 778 C C . VAL A 1 101 ? -8.267 6.500 -0.899 1.00 96.19 101 VAL A C 1
ATOM 780 O O . VAL A 1 101 ? -7.869 5.422 -1.334 1.00 96.19 101 VAL A O 1
ATOM 783 N N . GLU A 1 102 ? -8.822 7.420 -1.696 1.00 96.00 102 GLU A N 1
ATOM 784 C CA . GLU A 1 102 ? -8.953 7.237 -3.151 1.00 96.00 102 GLU A CA 1
ATOM 785 C C . GLU A 1 102 ? -7.577 7.119 -3.822 1.00 96.00 102 GLU A C 1
ATOM 787 O O . GLU A 1 102 ? -7.386 6.307 -4.734 1.00 96.00 102 GLU A O 1
ATOM 792 N N . ALA A 1 103 ? -6.600 7.904 -3.350 1.00 96.94 103 ALA A N 1
ATOM 793 C CA . ALA A 1 103 ? -5.220 7.820 -3.807 1.00 96.94 103 ALA A CA 1
ATOM 794 C C . ALA A 1 103 ? -4.614 6.444 -3.504 1.00 96.94 103 ALA A C 1
ATOM 796 O O . ALA A 1 103 ? -4.024 5.831 -4.392 1.00 96.94 103 ALA A O 1
ATOM 797 N N . LEU A 1 104 ? -4.806 5.925 -2.287 1.00 96.56 104 LEU A N 1
ATOM 798 C CA . LEU A 1 104 ? -4.317 4.604 -1.897 1.00 96.56 104 LEU A CA 1
ATOM 799 C C . LEU A 1 104 ? -4.980 3.492 -2.715 1.00 96.56 104 LEU A C 1
ATOM 801 O O . LEU A 1 104 ? -4.271 2.649 -3.259 1.00 96.56 104 LEU A O 1
ATOM 805 N N . LYS A 1 105 ? -6.309 3.522 -2.880 1.00 95.25 105 LYS A N 1
ATOM 806 C CA . LYS A 1 105 ? -7.035 2.568 -3.735 1.00 95.25 105 LYS A CA 1
ATOM 807 C C . LYS A 1 105 ? -6.470 2.564 -5.156 1.00 95.25 105 LYS A C 1
ATOM 809 O O . LYS A 1 105 ? -6.104 1.513 -5.673 1.00 95.25 105 LYS A O 1
ATOM 814 N N . THR A 1 106 ? -6.293 3.751 -5.738 1.00 95.25 106 THR A N 1
ATOM 815 C CA . THR A 1 106 ? -5.680 3.913 -7.065 1.00 95.25 106 THR A CA 1
ATOM 816 C C . THR A 1 106 ? -4.253 3.357 -7.102 1.00 95.25 106 THR A C 1
ATOM 818 O O . THR A 1 106 ? -3.852 2.774 -8.104 1.00 95.25 106 THR A O 1
ATOM 821 N N . ALA A 1 107 ? -3.471 3.527 -6.032 1.00 94.56 107 ALA A N 1
ATOM 822 C CA . ALA A 1 107 ? -2.089 3.059 -5.955 1.00 94.56 107 ALA A CA 1
ATOM 823 C C . ALA A 1 107 ? -1.981 1.529 -5.932 1.00 94.56 107 ALA A C 1
ATOM 825 O O . ALA A 1 107 ? -1.112 0.967 -6.610 1.00 94.56 107 ALA A O 1
ATOM 826 N N . LEU A 1 108 ? -2.866 0.883 -5.168 1.00 93.19 108 LEU A N 1
ATOM 827 C CA . LEU A 1 108 ? -2.952 -0.571 -5.025 1.00 93.19 108 LEU A CA 1
ATOM 828 C C . LEU A 1 108 ? -3.528 -1.234 -6.284 1.00 93.19 108 LEU A C 1
ATOM 830 O O . LEU A 1 108 ? -3.136 -2.349 -6.632 1.00 93.19 108 LEU A O 1
ATOM 834 N N . GLU A 1 109 ? -4.407 -0.535 -7.002 1.00 88.94 109 GLU A N 1
ATOM 835 C CA . GLU A 1 109 ? -4.992 -1.015 -8.246 1.00 88.94 109 GLU A CA 1
ATOM 836 C C . GLU A 1 109 ? -3.948 -1.157 -9.365 1.00 88.94 109 GLU A C 1
ATOM 838 O O . GLU A 1 109 ? -3.082 -0.300 -9.594 1.00 88.94 109 GLU A O 1
ATOM 843 N N . GLY A 1 110 ? -4.027 -2.282 -10.081 1.00 74.06 110 GLY A N 1
ATOM 844 C CA . GLY A 1 110 ? -3.139 -2.560 -11.205 1.00 74.06 110 GLY A CA 1
ATOM 845 C C . GLY A 1 110 ? -1.659 -2.524 -10.828 1.00 74.06 110 GLY A C 1
ATOM 846 O O . GLY A 1 110 ? -0.840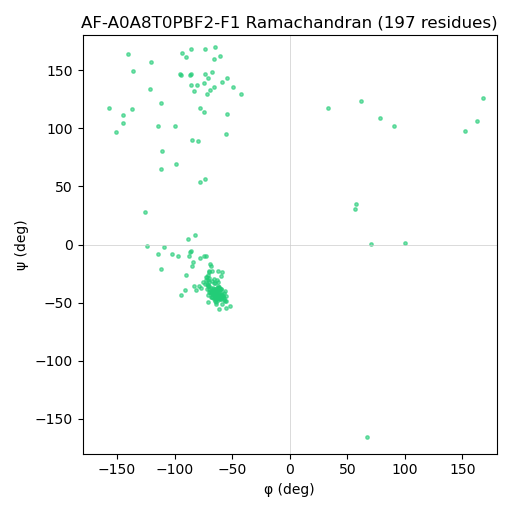 -2.121 -11.657 1.00 74.06 110 GLY A O 1
ATOM 847 N N . SER A 1 111 ? -1.320 -2.881 -9.581 1.00 72.88 111 SER A N 1
ATOM 848 C CA . SER A 1 111 ? 0.067 -3.099 -9.177 1.00 72.88 111 SER A CA 1
ATOM 849 C C . SER A 1 111 ? 0.745 -4.022 -10.201 1.00 72.88 111 SER A C 1
ATOM 851 O O . SER A 1 111 ? 0.117 -4.995 -10.637 1.00 72.88 111 SER A O 1
ATOM 853 N N . PRO A 1 112 ? 1.984 -3.730 -10.640 1.00 66.81 112 PRO A N 1
ATOM 854 C CA . PRO A 1 112 ? 2.685 -4.525 -11.638 1.00 66.81 112 PRO A CA 1
ATOM 855 C C . PRO A 1 112 ? 3.167 -5.859 -11.038 1.00 66.81 112 PRO A C 1
ATOM 857 O O . PRO A 1 112 ? 4.337 -6.198 -11.109 1.00 66.81 112 PRO A O 1
ATOM 860 N N . LEU A 1 113 ? 2.257 -6.658 -10.476 1.00 65.06 113 LEU A N 1
ATOM 861 C CA . LEU A 1 113 ? 2.523 -7.974 -9.884 1.00 65.06 113 LEU A CA 1
ATOM 862 C C . LEU A 1 113 ? 3.056 -8.974 -10.915 1.00 65.06 113 LEU A C 1
ATOM 864 O O . LEU A 1 113 ? 3.711 -9.948 -10.569 1.00 65.06 113 LEU A O 1
ATOM 868 N N . LYS A 1 114 ? 2.772 -8.718 -12.196 1.00 66.31 114 LYS A N 1
ATOM 869 C CA . LYS A 1 114 ? 3.174 -9.566 -13.318 1.00 66.31 114 LYS A CA 1
ATOM 870 C C . LYS A 1 114 ? 4.591 -9.279 -13.814 1.00 66.31 114 LYS A C 1
ATOM 872 O O . LYS A 1 114 ? 5.124 -10.089 -14.568 1.00 66.31 114 LYS A O 1
ATOM 877 N N . THR A 1 115 ? 5.200 -8.149 -13.435 1.00 77.81 115 THR A N 1
ATOM 878 C CA . THR A 1 115 ? 6.561 -7.842 -13.888 1.00 77.81 115 THR A CA 1
ATOM 879 C C . THR A 1 115 ? 7.600 -8.478 -12.981 1.00 77.81 115 THR A C 1
ATOM 881 O O . THR A 1 115 ? 7.508 -8.437 -11.754 1.00 77.81 115 THR A O 1
ATOM 884 N N . ARG A 1 116 ? 8.628 -9.052 -13.603 1.00 77.81 116 ARG A N 1
ATOM 885 C CA . ARG A 1 116 ? 9.826 -9.527 -12.900 1.00 77.81 116 ARG A CA 1
ATOM 886 C C . ARG A 1 116 ? 10.857 -8.412 -12.720 1.00 77.81 116 ARG A C 1
ATOM 888 O O . ARG A 1 116 ? 11.863 -8.638 -12.058 1.00 77.81 116 ARG A O 1
ATOM 895 N N . ASP A 1 117 ? 10.612 -7.241 -13.308 1.00 85.12 117 ASP A N 1
ATOM 896 C CA . ASP A 1 117 ? 11.525 -6.109 -13.254 1.00 85.12 117 ASP A CA 1
ATOM 897 C C . ASP A 1 117 ? 11.435 -5.370 -11.909 1.00 85.12 117 ASP A C 1
ATOM 899 O O . ASP A 1 117 ? 10.409 -4.795 -11.533 1.00 85.12 117 ASP A O 1
ATOM 903 N N . GLU A 1 118 ? 12.546 -5.372 -11.178 1.00 87.12 118 GLU A N 1
ATOM 904 C CA . GLU A 1 118 ? 12.639 -4.755 -9.855 1.00 87.12 118 GLU A CA 1
ATOM 905 C C . GLU A 1 118 ? 12.586 -3.221 -9.902 1.00 87.12 118 GLU A C 1
ATOM 907 O O . GLU A 1 118 ? 12.182 -2.587 -8.921 1.00 87.12 118 GLU A O 1
ATOM 912 N N . ARG A 1 119 ? 12.936 -2.595 -11.035 1.00 89.31 119 ARG A N 1
ATOM 913 C CA . ARG A 1 119 ? 12.847 -1.135 -11.186 1.00 89.31 119 ARG A CA 1
ATOM 914 C C . ARG A 1 119 ? 11.390 -0.709 -11.247 1.00 89.31 119 ARG A C 1
ATOM 916 O O . ARG A 1 119 ? 11.016 0.237 -10.565 1.00 89.31 119 ARG A O 1
ATOM 923 N N . CYS A 1 120 ? 10.549 -1.453 -11.957 1.00 90.12 120 CYS A N 1
ATOM 924 C CA . CYS A 1 120 ? 9.107 -1.223 -11.999 1.00 90.12 120 CYS A CA 1
ATOM 925 C C . CYS A 1 120 ? 8.454 -1.410 -10.627 1.00 90.12 120 CYS A C 1
ATOM 927 O O . CYS A 1 120 ? 7.653 -0.574 -10.205 1.00 90.12 120 CYS A O 1
ATOM 929 N N . LYS A 1 121 ? 8.825 -2.460 -9.883 1.00 90.50 121 LYS A N 1
ATOM 930 C CA . LYS A 1 121 ? 8.346 -2.656 -8.501 1.00 90.50 121 LYS A CA 1
ATOM 931 C C . LYS A 1 121 ? 8.787 -1.519 -7.582 1.00 90.50 121 LYS A C 1
ATOM 933 O O . LYS A 1 121 ? 8.015 -1.040 -6.749 1.00 90.50 121 LYS A O 1
ATOM 938 N N . SER A 1 122 ? 10.018 -1.043 -7.747 1.00 91.94 122 SER A N 1
ATOM 939 C CA . SER A 1 122 ? 10.566 0.109 -7.022 1.00 91.94 122 SER A CA 1
ATOM 940 C C . SER A 1 122 ? 9.884 1.419 -7.392 1.00 91.94 122 SER A C 1
ATOM 942 O O . SER A 1 122 ? 9.511 2.172 -6.503 1.00 91.94 122 SER A O 1
ATOM 944 N N . ALA A 1 123 ? 9.611 1.673 -8.666 1.00 92.81 123 ALA A N 1
ATOM 945 C CA . ALA A 1 123 ? 8.872 2.854 -9.091 1.00 92.81 123 ALA A CA 1
ATOM 946 C C . ALA A 1 123 ? 7.429 2.824 -8.562 1.00 92.81 123 ALA A C 1
ATOM 948 O O . ALA A 1 123 ? 6.941 3.807 -8.006 1.00 92.81 123 ALA A O 1
ATOM 949 N N . ASN A 1 124 ? 6.765 1.667 -8.638 1.00 93.75 124 ASN A N 1
ATOM 950 C CA . ASN A 1 124 ? 5.422 1.501 -8.094 1.00 93.75 124 ASN A CA 1
ATOM 951 C C . ASN A 1 124 ? 5.382 1.640 -6.565 1.00 93.75 124 ASN A C 1
ATOM 953 O O . ASN A 1 124 ? 4.406 2.156 -6.023 1.00 93.75 124 ASN A O 1
ATOM 957 N N . TRP A 1 125 ? 6.449 1.228 -5.870 1.00 94.81 125 TRP A N 1
ATOM 958 C CA . TRP A 1 125 ? 6.598 1.439 -4.429 1.00 94.81 125 TRP A CA 1
ATOM 959 C C . TRP A 1 125 ? 6.392 2.885 -4.044 1.00 94.81 125 TRP A C 1
ATOM 961 O O . TRP A 1 125 ? 5.607 3.175 -3.158 1.00 94.81 125 TRP A O 1
ATOM 971 N N . ILE A 1 126 ? 7.125 3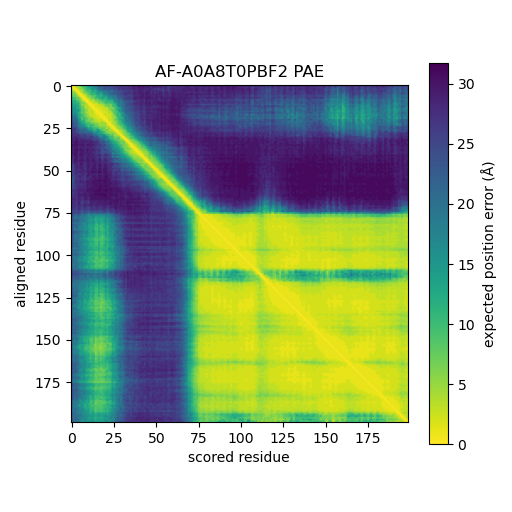.775 -4.715 1.00 95.56 126 ILE A N 1
ATOM 972 C CA . ILE A 1 126 ? 7.237 5.182 -4.350 1.00 95.56 126 ILE A CA 1
ATOM 973 C C . ILE A 1 126 ? 5.844 5.802 -4.399 1.00 95.56 126 ILE A C 1
ATOM 975 O O . ILE A 1 126 ? 5.448 6.565 -3.521 1.00 95.56 126 ILE A O 1
ATOM 979 N N . VAL A 1 127 ? 5.067 5.388 -5.397 1.00 96.00 127 VAL A N 1
ATOM 980 C CA . VAL A 1 127 ? 3.682 5.789 -5.599 1.00 96.00 127 VAL A CA 1
ATOM 981 C C . VAL A 1 127 ? 2.770 5.300 -4.463 1.00 96.00 127 VAL A C 1
ATOM 983 O O . VAL A 1 127 ? 2.012 6.096 -3.904 1.00 96.00 127 VAL A O 1
ATOM 986 N N . VAL A 1 128 ? 2.856 4.021 -4.081 1.00 96.69 128 VAL A N 1
ATOM 987 C CA . VAL A 1 128 ? 2.059 3.446 -2.977 1.00 96.69 128 VAL A CA 1
ATOM 988 C C . VAL A 1 128 ? 2.470 4.025 -1.624 1.00 96.69 128 VAL A C 1
ATOM 990 O O . VAL A 1 128 ? 1.612 4.425 -0.841 1.00 96.69 128 VAL A O 1
ATOM 993 N N . HIS A 1 129 ? 3.772 4.120 -1.362 1.00 97.12 129 HIS A N 1
ATOM 994 C CA . HIS A 1 129 ? 4.347 4.668 -0.137 1.00 97.12 129 HIS A CA 1
ATOM 995 C C . HIS A 1 129 ? 3.880 6.101 0.096 1.00 97.12 129 HIS A C 1
ATOM 997 O O . HIS A 1 129 ? 3.392 6.411 1.181 1.00 97.12 129 HIS A O 1
ATOM 1003 N N . ARG A 1 130 ? 3.903 6.944 -0.944 1.00 96.88 130 ARG A N 1
ATOM 1004 C CA . ARG A 1 130 ? 3.396 8.320 -0.867 1.00 96.88 130 ARG A CA 1
ATOM 1005 C C . ARG A 1 130 ? 1.924 8.374 -0.455 1.00 96.88 130 ARG A C 1
ATOM 1007 O O . ARG A 1 130 ? 1.568 9.172 0.408 1.00 96.88 130 ARG A O 1
ATOM 1014 N N . ALA A 1 131 ? 1.072 7.535 -1.048 1.00 97.38 131 ALA A N 1
ATOM 1015 C CA . ALA A 1 131 ? -0.345 7.476 -0.689 1.00 97.38 131 ALA A CA 1
ATOM 1016 C C . ALA A 1 131 ? -0.552 6.954 0.743 1.00 97.38 131 ALA A C 1
ATOM 1018 O O . ALA A 1 131 ? -1.334 7.523 1.500 1.00 97.38 131 ALA A O 1
ATOM 1019 N N . MET A 1 132 ? 0.196 5.923 1.140 1.00 97.44 132 MET A N 1
ATOM 1020 C CA . MET A 1 132 ? 0.136 5.314 2.470 1.00 97.44 132 MET A CA 1
ATOM 1021 C C . MET A 1 132 ? 0.571 6.277 3.586 1.00 97.44 132 MET A C 1
ATOM 1023 O O . MET A 1 132 ? -0.058 6.317 4.644 1.00 97.44 132 MET A O 1
ATOM 1027 N N . MET A 1 133 ? 1.610 7.083 3.348 1.00 97.44 133 MET A N 1
ATOM 1028 C CA . MET A 1 133 ? 2.077 8.101 4.299 1.00 97.44 133 MET A CA 1
ATOM 1029 C C . MET A 1 133 ? 1.103 9.279 4.441 1.00 97.44 133 MET A C 1
ATOM 1031 O O . MET A 1 133 ? 1.103 9.953 5.466 1.00 97.44 133 MET A O 1
ATOM 1035 N N . ALA A 1 134 ? 0.250 9.530 3.444 1.00 97.31 134 ALA A N 1
ATOM 1036 C CA . ALA A 1 134 ? -0.751 10.594 3.507 1.00 97.31 134 ALA A CA 1
ATOM 1037 C C . ALA A 1 134 ? -1.991 10.227 4.349 1.00 97.31 134 ALA A C 1
ATOM 1039 O O . ALA A 1 134 ? -2.810 11.097 4.660 1.00 97.31 134 ALA A O 1
ATOM 1040 N N . ILE A 1 135 ? -2.153 8.953 4.723 1.00 97.31 135 ILE A N 1
ATOM 1041 C CA . ILE A 1 135 ? -3.274 8.487 5.545 1.00 97.31 135 ILE A CA 1
ATOM 1042 C C . ILE A 1 135 ? -3.070 8.930 6.996 1.00 97.31 135 ILE A C 1
ATOM 1044 O O . ILE A 1 135 ? -2.179 8.450 7.694 1.00 97.31 135 ILE A O 1
ATOM 1048 N N . ARG A 1 136 ? -3.942 9.819 7.476 1.00 94.88 136 ARG A N 1
ATOM 1049 C CA . ARG A 1 136 ? -3.955 10.262 8.881 1.00 94.88 136 ARG A CA 1
ATOM 1050 C C . ARG A 1 136 ? -4.931 9.456 9.739 1.00 94.88 136 ARG A C 1
ATOM 1052 O O . ARG A 1 136 ? -4.591 9.062 10.856 1.00 94.88 136 ARG A O 1
ATOM 1059 N N . ASP A 1 137 ? -6.120 9.217 9.195 1.00 95.56 137 ASP A N 1
ATOM 1060 C CA . ASP A 1 137 ? -7.189 8.432 9.809 1.00 95.56 137 ASP A CA 1
ATOM 1061 C C . ASP A 1 137 ? -7.195 7.013 9.226 1.00 95.56 137 ASP A C 1
ATOM 1063 O O . ASP A 1 137 ? -7.629 6.781 8.096 1.00 95.56 137 ASP A O 1
ATOM 1067 N N . VAL A 1 138 ? -6.642 6.075 9.994 1.00 96.38 138 VAL A N 1
ATOM 1068 C CA . VAL A 1 138 ? -6.500 4.669 9.592 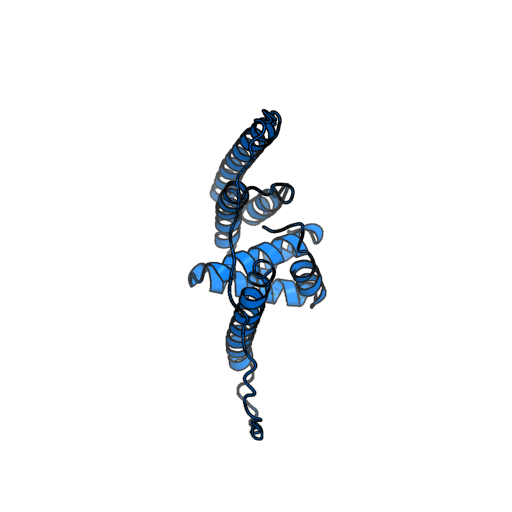1.00 96.38 138 VAL A CA 1
ATOM 1069 C C . VAL A 1 138 ? -7.836 3.934 9.706 1.00 96.38 138 VAL A C 1
ATOM 1071 O O . VAL A 1 138 ? -8.164 3.129 8.836 1.00 96.38 138 VAL A O 1
ATOM 1074 N N . ASP A 1 139 ? -8.634 4.236 10.730 1.00 94.50 139 ASP A N 1
ATOM 1075 C CA . ASP A 1 139 ? -9.934 3.598 10.932 1.00 94.50 139 ASP A CA 1
ATOM 1076 C C . ASP A 1 139 ? -10.917 4.013 9.828 1.00 94.50 139 ASP A C 1
ATOM 1078 O O . ASP A 1 139 ? -11.557 3.157 9.210 1.00 94.50 139 ASP A O 1
ATOM 1082 N N . GLY A 1 140 ? -10.964 5.311 9.500 1.00 94.75 140 GLY A N 1
ATOM 1083 C CA . GLY A 1 140 ? -11.761 5.835 8.389 1.00 94.75 140 GLY A CA 1
ATOM 1084 C C . GLY A 1 140 ? -11.337 5.286 7.025 1.00 94.75 140 GLY A C 1
ATOM 1085 O O . GLY A 1 140 ? -12.193 4.962 6.196 1.00 94.75 140 GLY A O 1
ATOM 1086 N N . MET A 1 141 ? -10.031 5.087 6.806 1.00 96.00 141 MET A N 1
ATOM 1087 C CA . MET A 1 141 ? -9.517 4.435 5.597 1.00 96.00 141 MET A CA 1
ATOM 1088 C C . MET A 1 141 ? -10.113 3.032 5.421 1.00 96.00 141 MET A C 1
ATOM 1090 O O . MET A 1 141 ? -10.622 2.728 4.345 1.00 96.00 141 MET A O 1
ATOM 1094 N N . PHE A 1 142 ? -10.119 2.197 6.464 1.00 94.81 142 PHE A N 1
ATOM 1095 C CA . PHE A 1 142 ? -10.680 0.840 6.396 1.00 94.81 142 PHE A CA 1
ATOM 1096 C C . PHE A 1 142 ? -12.209 0.776 6.336 1.00 94.81 142 PHE A C 1
ATOM 1098 O O . PHE A 1 142 ? -12.764 -0.305 6.156 1.00 94.81 142 PHE A O 1
ATOM 1105 N N . ASN A 1 143 ? -12.912 1.885 6.549 1.00 92.94 143 ASN A N 1
ATOM 1106 C CA . ASN A 1 143 ? -14.358 1.946 6.326 1.00 92.94 143 ASN A CA 1
ATOM 1107 C C . ASN A 1 143 ? -14.697 2.255 4.861 1.00 92.94 143 ASN A C 1
ATOM 1109 O O . ASN A 1 143 ? -15.819 2.011 4.434 1.00 92.94 143 ASN A O 1
ATOM 1113 N N . SER A 1 144 ? -13.733 2.786 4.103 1.00 93.25 144 SER A N 1
ATOM 1114 C CA . SER A 1 144 ? -13.915 3.208 2.709 1.00 93.25 144 SER A CA 1
ATOM 1115 C C . SER A 1 144 ? -13.144 2.343 1.704 1.00 93.25 144 SER A C 1
ATOM 1117 O O . SER A 1 144 ? -13.461 2.356 0.518 1.00 93.25 144 SER A O 1
ATOM 1119 N N . LEU A 1 145 ? -12.101 1.634 2.147 1.00 94.00 145 LEU A N 1
ATOM 1120 C CA . LEU A 1 145 ? -11.297 0.745 1.311 1.00 94.00 145 LEU A CA 1
ATOM 1121 C C . LEU A 1 145 ? -11.962 -0.631 1.188 1.00 94.00 145 LEU A C 1
ATOM 1123 O O . LEU A 1 145 ? -12.323 -1.239 2.194 1.00 94.00 145 LEU A O 1
ATOM 1127 N N . ASP A 1 146 ? -12.069 -1.140 -0.038 1.00 93.56 146 ASP A N 1
ATOM 1128 C CA . ASP A 1 146 ? -12.694 -2.438 -0.287 1.00 93.56 146 ASP A CA 1
ATOM 1129 C C . ASP A 1 146 ? -11.823 -3.605 0.227 1.00 93.56 146 ASP A C 1
ATOM 1131 O O . ASP A 1 146 ? -10.595 -3.567 0.072 1.00 93.56 146 ASP A O 1
ATOM 1135 N N . PRO A 1 147 ? -12.428 -4.684 0.766 1.00 92.00 147 PRO A N 1
ATOM 1136 C CA . PRO A 1 147 ? -11.685 -5.828 1.300 1.00 92.00 147 PRO A CA 1
ATOM 1137 C C . PRO A 1 147 ? -10.761 -6.540 0.306 1.00 92.00 147 PRO A C 1
ATOM 1139 O O . PRO A 1 147 ? -9.787 -7.165 0.720 1.00 92.00 147 PRO A O 1
ATOM 1142 N N . GLU A 1 148 ? -11.023 -6.431 -0.998 1.00 91.75 148 GLU A N 1
ATOM 1143 C CA . GLU A 1 148 ? -10.165 -6.986 -2.055 1.00 91.75 148 GLU A CA 1
ATOM 1144 C C . GLU A 1 148 ? -8.739 -6.403 -2.020 1.00 91.75 148 GLU A C 1
ATOM 1146 O O . GLU A 1 148 ? -7.773 -7.075 -2.383 1.00 91.75 148 GLU A O 1
ATOM 1151 N N . TYR A 1 149 ? -8.572 -5.177 -1.512 1.00 93.25 149 TYR A N 1
ATOM 1152 C CA . TYR A 1 149 ? -7.267 -4.521 -1.433 1.00 93.25 149 TYR A CA 1
ATOM 1153 C C . TYR A 1 149 ? -6.463 -4.874 -0.175 1.00 93.25 149 TYR A C 1
ATOM 1155 O O . TYR A 1 149 ? -5.312 -4.457 -0.046 1.00 93.25 149 TYR A O 1
ATOM 1163 N N . TYR A 1 150 ? -7.027 -5.626 0.769 1.00 94.19 150 TYR A N 1
ATOM 1164 C CA . TYR A 1 150 ? -6.386 -5.890 2.059 1.00 94.19 150 TYR A CA 1
ATOM 1165 C C . TYR A 1 150 ? -5.142 -6.764 1.946 1.00 94.19 150 TYR A C 1
ATOM 1167 O O . TYR A 1 150 ? -4.099 -6.415 2.500 1.00 94.19 150 TYR A O 1
ATOM 1175 N N . ASP A 1 151 ? -5.218 -7.848 1.177 1.00 92.75 151 ASP A N 1
ATOM 1176 C CA . ASP A 1 151 ? -4.087 -8.762 1.013 1.00 92.75 151 ASP A CA 1
ATOM 1177 C C . ASP A 1 151 ? -2.917 -8.067 0.289 1.00 92.75 151 ASP A C 1
ATOM 1179 O O . ASP A 1 151 ? -1.755 -8.221 0.672 1.00 92.75 151 ASP A O 1
ATOM 1183 N N . ILE A 1 152 ? -3.210 -7.246 -0.730 1.00 93.44 152 ILE A N 1
ATOM 1184 C CA . ILE A 1 152 ? -2.185 -6.468 -1.441 1.00 93.44 152 ILE A CA 1
ATOM 1185 C C . ILE A 1 152 ? -1.617 -5.342 -0.570 1.00 93.44 152 ILE A C 1
ATOM 1187 O O . ILE A 1 152 ? -0.406 -5.113 -0.590 1.00 93.44 152 ILE A O 1
ATOM 1191 N N . LEU A 1 153 ? -2.449 -4.679 0.239 1.00 95.50 153 LEU A N 1
ATOM 1192 C CA . LEU A 1 153 ? -1.989 -3.690 1.210 1.00 95.50 153 LEU A CA 1
ATOM 1193 C C . LEU A 1 153 ? -1.027 -4.331 2.214 1.00 95.50 153 LEU A C 1
ATOM 1195 O O . LEU A 1 153 ? 0.061 -3.799 2.416 1.00 95.50 153 LEU A O 1
ATOM 1199 N N . MET A 1 154 ? -1.364 -5.501 2.767 1.00 95.50 154 MET A N 1
ATOM 1200 C CA . MET A 1 154 ? -0.517 -6.219 3.726 1.00 95.50 154 MET A CA 1
ATOM 1201 C C . MET A 1 154 ? 0.889 -6.499 3.174 1.00 95.50 154 MET A C 1
ATOM 1203 O O . MET A 1 154 ? 1.886 -6.287 3.865 1.00 95.50 154 MET A O 1
ATOM 1207 N N . LYS A 1 155 ? 1.003 -6.872 1.893 1.00 93.69 155 LYS A N 1
ATOM 1208 C CA . LYS A 1 155 ? 2.310 -7.040 1.234 1.00 93.69 155 LYS A CA 1
ATOM 1209 C C . LYS A 1 155 ? 3.117 -5.744 1.186 1.00 93.69 155 LYS A C 1
ATOM 1211 O O . LYS A 1 155 ? 4.315 -5.750 1.471 1.00 93.69 155 LYS A O 1
ATOM 1216 N N . TYR A 1 156 ? 2.470 -4.627 0.850 1.00 95.75 156 TYR A N 1
ATOM 1217 C CA . TYR A 1 156 ? 3.124 -3.318 0.844 1.00 95.75 156 TYR A CA 1
ATOM 1218 C C . TYR A 1 156 ? 3.540 -2.858 2.242 1.00 95.75 156 TYR A C 1
ATOM 1220 O O . TYR A 1 156 ? 4.561 -2.183 2.361 1.00 95.75 156 TYR A O 1
ATOM 1228 N N . LEU A 1 157 ? 2.821 -3.259 3.296 1.00 95.94 157 LEU A N 1
ATOM 1229 C CA . LEU A 1 157 ? 3.243 -3.006 4.676 1.00 95.94 157 LEU A CA 1
ATOM 1230 C C . LEU A 1 157 ? 4.552 -3.732 4.984 1.00 95.94 157 LEU A C 1
ATOM 1232 O O . LEU A 1 157 ? 5.496 -3.094 5.443 1.00 95.94 157 LEU A O 1
ATOM 1236 N N . TYR A 1 158 ? 4.664 -5.028 4.674 1.00 94.56 158 TYR A N 1
ATOM 1237 C CA . TYR A 1 158 ? 5.919 -5.764 4.883 1.00 94.56 158 TYR A CA 1
ATOM 1238 C C . TYR A 1 158 ? 7.071 -5.210 4.058 1.00 94.56 158 TYR A C 1
ATOM 1240 O O . TYR A 1 158 ? 8.199 -5.112 4.545 1.00 94.56 158 TYR A O 1
ATOM 1248 N N . ARG A 1 159 ? 6.781 -4.751 2.842 1.00 93.50 159 ARG A N 1
ATOM 1249 C CA . ARG A 1 159 ? 7.761 -4.021 2.052 1.00 93.50 159 ARG A CA 1
ATOM 1250 C C . ARG A 1 159 ? 8.187 -2.708 2.710 1.00 93.50 159 ARG A C 1
ATOM 1252 O O . ARG A 1 159 ? 9.384 -2.449 2.799 1.00 93.50 159 ARG A O 1
ATOM 1259 N N . GLY A 1 160 ? 7.254 -1.906 3.216 1.00 94.81 160 GLY A N 1
ATOM 1260 C CA . GLY A 1 160 ? 7.560 -0.675 3.948 1.00 94.81 160 GLY A CA 1
ATOM 1261 C C . GLY A 1 160 ? 8.404 -0.930 5.193 1.00 94.81 160 GLY A C 1
ATOM 1262 O O . GLY A 1 160 ? 9.400 -0.248 5.416 1.00 94.81 160 GLY A O 1
ATOM 1263 N N . LEU A 1 161 ? 8.085 -1.980 5.944 1.00 94.12 161 LEU A N 1
ATOM 1264 C CA . LEU A 1 161 ? 8.852 -2.419 7.111 1.00 94.12 161 LEU A CA 1
ATOM 1265 C C . LEU A 1 161 ? 10.277 -2.854 6.741 1.00 94.12 161 LEU A C 1
ATOM 1267 O O . LEU A 1 161 ? 11.204 -2.651 7.523 1.00 94.12 161 LEU A O 1
ATOM 1271 N N . SER A 1 162 ? 10.477 -3.379 5.527 1.00 92.06 162 SER A N 1
ATOM 1272 C CA . SER A 1 162 ? 11.809 -3.736 5.028 1.00 92.06 162 SER A CA 1
ATOM 1273 C C . SER A 1 162 ? 12.722 -2.545 4.731 1.00 92.06 162 SER A C 1
ATOM 1275 O O . SER A 1 162 ? 13.937 -2.717 4.667 1.00 92.06 162 SER A O 1
ATOM 1277 N N . THR A 1 163 ? 12.166 -1.332 4.610 1.00 90.62 163 THR A N 1
ATOM 1278 C CA . THR A 1 163 ? 12.962 -0.112 4.387 1.00 90.62 163 THR A CA 1
ATOM 1279 C C . THR A 1 163 ? 13.770 0.304 5.617 1.00 90.62 163 THR A C 1
ATOM 1281 O O . THR A 1 163 ? 14.788 0.974 5.474 1.00 90.62 163 THR A O 1
ATOM 1284 N N . GLY A 1 164 ? 13.322 -0.070 6.823 1.00 88.19 164 GLY A N 1
ATOM 1285 C CA . GLY A 1 164 ? 13.952 0.319 8.089 1.00 88.19 164 GLY A CA 1
ATOM 1286 C C . GLY A 1 164 ? 13.795 1.798 8.468 1.00 88.19 164 GLY A C 1
ATOM 1287 O O . GLY A 1 164 ? 14.276 2.204 9.525 1.00 88.19 164 GLY A O 1
ATOM 1288 N N . ASP A 1 165 ? 13.111 2.599 7.648 1.00 91.44 165 ASP A N 1
ATOM 1289 C CA . ASP A 1 165 ? 12.833 4.003 7.936 1.00 91.44 165 ASP A CA 1
ATOM 1290 C C . ASP A 1 165 ? 11.793 4.128 9.059 1.00 91.44 165 ASP A C 1
ATOM 1292 O O . ASP A 1 165 ? 10.733 3.499 9.017 1.00 91.44 165 ASP A O 1
ATOM 1296 N N . ARG A 1 166 ? 12.094 4.936 10.082 1.00 92.06 166 ARG A N 1
ATOM 1297 C CA . ARG A 1 166 ? 11.267 5.018 11.292 1.00 92.06 166 ARG A CA 1
ATOM 1298 C C . ARG A 1 166 ? 9.833 5.500 11.021 1.00 92.06 166 ARG A C 1
ATOM 1300 O O . ARG A 1 166 ? 8.925 4.760 11.395 1.00 92.06 166 ARG A O 1
ATOM 1307 N N . PRO A 1 167 ? 9.588 6.663 10.383 1.00 95.56 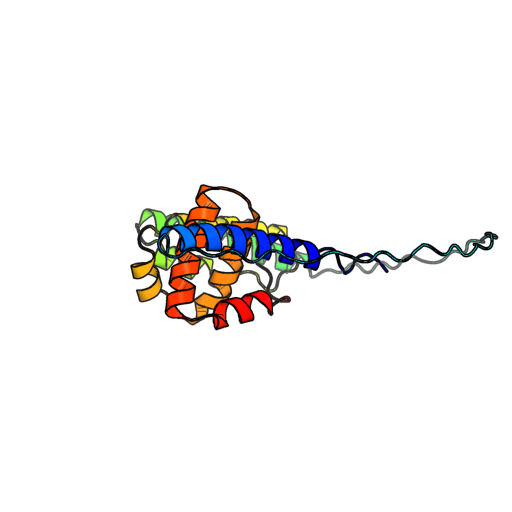167 PRO A N 1
ATOM 1308 C CA . PRO A 1 167 ? 8.220 7.112 10.128 1.00 95.56 167 PRO A CA 1
ATOM 1309 C C . PRO A 1 167 ? 7.446 6.136 9.236 1.00 95.56 167 PRO A C 1
ATOM 1311 O O . PRO A 1 167 ? 6.268 5.882 9.486 1.00 95.56 167 PRO A O 1
ATOM 1314 N N . THR A 1 168 ? 8.110 5.518 8.255 1.00 95.88 168 THR A N 1
ATOM 1315 C CA . THR A 1 168 ? 7.495 4.472 7.430 1.00 95.88 168 THR A CA 1
ATOM 1316 C C . THR A 1 168 ? 7.090 3.260 8.263 1.00 95.88 168 THR A C 1
ATOM 1318 O O . THR A 1 168 ? 5.960 2.788 8.142 1.00 95.88 168 THR A O 1
ATOM 1321 N N . CYS A 1 169 ? 7.982 2.759 9.120 1.00 95.19 169 CYS A N 1
ATOM 1322 C CA . CYS A 1 169 ? 7.706 1.604 9.972 1.00 95.19 169 CYS A CA 1
ATOM 1323 C C . CYS A 1 169 ? 6.558 1.878 10.945 1.00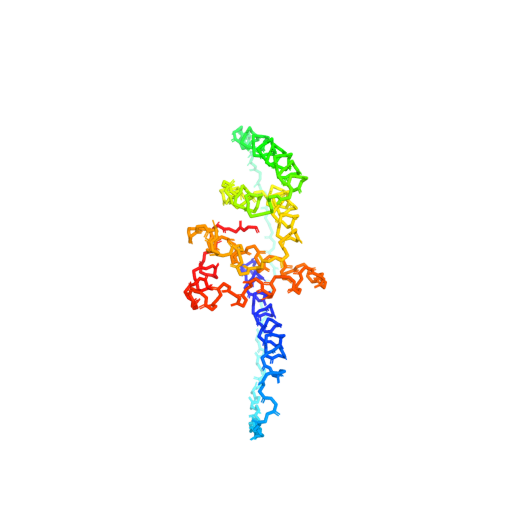 95.19 169 CYS A C 1
ATOM 1325 O O . CYS A 1 169 ? 5.664 1.044 11.065 1.00 95.19 169 CYS A O 1
ATOM 1327 N N . ASP A 1 170 ? 6.556 3.041 11.599 1.00 95.75 170 ASP A N 1
ATOM 1328 C CA . ASP A 1 170 ? 5.527 3.411 12.574 1.00 95.75 170 ASP A CA 1
ATOM 1329 C C . ASP A 1 170 ? 4.138 3.452 11.911 1.00 95.75 170 ASP A C 1
ATOM 1331 O O . ASP A 1 170 ? 3.178 2.862 12.411 1.00 95.75 170 ASP A O 1
ATOM 1335 N N . GLN A 1 171 ? 4.042 4.057 10.723 1.00 97.38 171 GLN A N 1
ATOM 1336 C CA . GLN A 1 171 ? 2.802 4.083 9.949 1.00 97.38 171 GLN A CA 1
ATOM 1337 C C . GLN A 1 171 ? 2.398 2.685 9.452 1.00 97.38 171 GLN A C 1
ATOM 1339 O O . GLN A 1 171 ? 1.219 2.331 9.506 1.00 97.38 171 GLN A O 1
ATOM 1344 N N . CYS A 1 172 ? 3.355 1.865 9.001 1.00 96.88 172 CYS A N 1
ATOM 1345 C CA . CYS A 1 172 ? 3.070 0.497 8.567 1.00 96.88 172 CYS A CA 1
ATOM 1346 C C . CYS A 1 172 ? 2.512 -0.356 9.712 1.00 96.88 172 CYS A C 1
ATOM 1348 O O . CYS A 1 172 ? 1.544 -1.084 9.507 1.00 96.88 172 CYS A O 1
ATOM 1350 N N . LEU A 1 173 ? 3.088 -0.250 10.914 1.00 95.94 173 LEU A N 1
ATOM 1351 C CA . LEU A 1 173 ? 2.623 -0.978 12.096 1.00 95.94 173 LEU A CA 1
ATOM 1352 C C . LEU A 1 173 ? 1.217 -0.537 12.514 1.00 95.94 173 LEU A C 1
ATOM 1354 O O . LEU A 1 173 ? 0.376 -1.393 12.779 1.00 95.94 173 LEU A O 1
ATOM 1358 N N . LYS A 1 174 ? 0.933 0.770 12.486 1.00 96.25 174 LYS A N 1
ATOM 1359 C CA . LYS A 1 174 ? -0.401 1.309 12.788 1.00 96.25 174 LYS A CA 1
ATOM 1360 C C . LYS A 1 174 ? -1.473 0.763 11.840 1.00 96.25 174 LYS A C 1
ATOM 1362 O O . LYS A 1 174 ? -2.549 0.358 12.274 1.00 96.25 174 LYS A O 1
ATOM 1367 N N . ILE A 1 175 ? -1.185 0.736 10.537 1.00 97.50 175 ILE A N 1
ATOM 1368 C CA . ILE A 1 175 ? -2.105 0.182 9.532 1.00 97.50 175 ILE A CA 1
ATOM 1369 C C . ILE A 1 175 ? -2.232 -1.338 9.698 1.00 97.50 175 ILE A C 1
ATOM 1371 O O . ILE A 1 175 ? -3.338 -1.868 9.615 1.00 97.50 175 ILE A O 1
ATOM 1375 N N . HIS A 1 176 ? -1.124 -2.037 9.958 1.00 96.44 176 HIS A N 1
ATOM 1376 C CA . HIS A 1 176 ? -1.093 -3.489 10.142 1.00 96.44 176 HIS A CA 1
ATOM 1377 C C . HIS A 1 176 ? -1.960 -3.941 11.322 1.00 96.44 176 HIS A C 1
ATOM 1379 O O . HIS A 1 176 ? -2.728 -4.894 11.186 1.00 96.44 176 HIS A O 1
ATOM 1385 N N . GLU A 1 177 ? -1.840 -3.275 12.472 1.00 93.69 177 GLU A N 1
ATOM 1386 C CA . GLU A 1 177 ? -2.644 -3.551 13.668 1.00 93.69 177 GLU A CA 1
ATOM 1387 C C . GLU A 1 177 ? -4.138 -3.467 13.343 1.00 93.69 177 GLU A C 1
ATOM 1389 O O . GLU A 1 177 ? -4.853 -4.460 13.470 1.00 93.69 177 GLU A O 1
ATOM 1394 N N . LYS A 1 178 ? -4.584 -2.336 12.785 1.00 94.69 178 LYS A N 1
ATOM 1395 C CA . LYS A 1 178 ? -5.989 -2.122 12.408 1.00 94.69 178 LYS A CA 1
ATOM 1396 C C . LYS A 1 178 ? -6.495 -3.073 11.329 1.00 94.69 178 LYS A C 1
ATOM 1398 O O . LYS A 1 178 ? -7.632 -3.542 11.399 1.00 94.69 178 LYS A O 1
ATOM 1403 N N . LEU A 1 179 ? -5.659 -3.412 10.352 1.00 95.06 179 LEU A N 1
ATOM 1404 C CA . LEU A 1 179 ? -6.013 -4.400 9.336 1.00 95.06 179 LEU A CA 1
ATOM 1405 C C . LEU A 1 179 ? -6.221 -5.792 9.949 1.00 95.06 179 LEU A C 1
ATOM 1407 O O . LEU A 1 179 ? -7.158 -6.506 9.584 1.00 95.06 179 LEU A O 1
ATOM 1411 N N . THR A 1 180 ? -5.359 -6.172 10.891 1.00 92.81 180 THR A N 1
ATOM 1412 C CA . THR A 1 180 ? -5.416 -7.475 11.566 1.00 92.81 180 THR A CA 1
ATOM 1413 C C . THR A 1 180 ? -6.602 -7.549 12.524 1.00 92.81 180 THR A C 1
ATOM 1415 O O . THR A 1 180 ? -7.276 -8.573 12.560 1.00 92.81 180 THR A O 1
ATOM 1418 N N . GLU A 1 181 ? -6.924 -6.462 13.230 1.00 93.06 181 GLU A N 1
ATOM 1419 C CA . GLU A 1 181 ? -8.147 -6.364 14.040 1.00 93.06 181 GLU A CA 1
ATOM 1420 C C . GLU A 1 181 ? -9.407 -6.613 13.194 1.00 93.06 181 GLU A C 1
ATOM 1422 O O . GLU A 1 181 ? -10.307 -7.333 13.620 1.00 93.06 181 GLU A O 1
ATOM 1427 N N . LYS A 1 182 ? -9.463 -6.062 11.972 1.00 91.12 182 LYS A N 1
ATOM 1428 C CA . LYS A 1 182 ? -10.629 -6.197 11.082 1.00 91.12 182 LYS A CA 1
ATOM 1429 C C . LYS A 1 182 ? -10.726 -7.539 10.355 1.00 91.12 182 LYS A C 1
ATOM 1431 O O . LYS A 1 182 ? -11.831 -8.005 10.096 1.00 91.12 182 LYS A O 1
ATOM 1436 N N . THR A 1 183 ? -9.598 -8.127 9.960 1.00 92.00 183 THR A N 1
ATOM 1437 C CA . THR A 1 183 ? -9.567 -9.288 9.041 1.00 92.00 183 THR A CA 1
ATOM 1438 C C . THR A 1 183 ? -9.039 -10.572 9.675 1.00 92.00 183 THR A C 1
ATOM 1440 O O . THR A 1 183 ? -9.108 -11.644 9.067 1.00 92.00 183 THR A O 1
ATOM 1443 N N . GLY A 1 184 ? -8.512 -10.482 10.895 1.00 90.88 184 GLY A N 1
ATOM 1444 C CA . GLY A 1 184 ? -7.800 -11.562 11.560 1.00 90.88 184 GLY A CA 1
ATOM 1445 C C . GLY A 1 184 ? -6.468 -11.904 10.887 1.00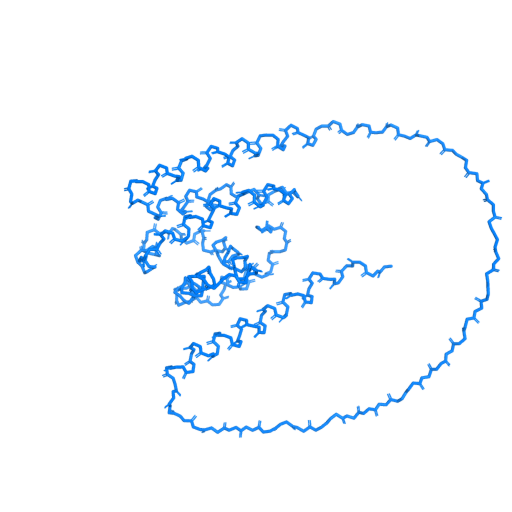 90.88 184 GLY A C 1
ATOM 1446 O O . GLY A 1 184 ? -5.939 -11.190 10.036 1.00 90.88 184 GLY A O 1
ATOM 1447 N N . LEU A 1 185 ? -5.919 -13.060 11.258 1.00 89.94 185 LEU A N 1
ATOM 1448 C CA . LEU A 1 185 ? -4.606 -13.520 10.788 1.00 89.94 185 LEU A CA 1
ATOM 1449 C C . LEU A 1 185 ? -4.606 -14.014 9.329 1.00 89.94 185 LEU A C 1
ATOM 1451 O O . LEU A 1 185 ? -3.542 -14.241 8.754 1.00 89.94 185 LEU A O 1
ATOM 1455 N N . GLY A 1 186 ? -5.778 -14.180 8.705 1.00 90.88 186 GLY A N 1
ATOM 1456 C CA . GLY A 1 186 ? -5.889 -14.711 7.342 1.00 90.88 186 GLY A CA 1
ATOM 1457 C C . GLY A 1 186 ? -5.189 -13.843 6.293 1.00 90.88 186 GLY A C 1
ATOM 1458 O O . GLY A 1 186 ? -4.543 -14.376 5.393 1.00 90.88 186 GLY A O 1
ATOM 1459 N N . CYS A 1 187 ? -5.257 -12.517 6.444 1.00 90.88 187 CYS A N 1
ATOM 1460 C CA . CYS A 1 187 ? -4.600 -11.557 5.548 1.00 90.88 187 CYS A CA 1
ATOM 1461 C C . CYS A 1 187 ? -3.061 -11.668 5.613 1.00 90.88 187 CYS A C 1
ATOM 1463 O O . CYS A 1 187 ? -2.365 -11.648 4.594 1.00 90.88 187 CYS A O 1
ATOM 1465 N N . ILE A 1 188 ? -2.519 -11.900 6.813 1.00 91.75 188 ILE A N 1
ATOM 1466 C CA . ILE A 1 188 ? -1.087 -12.156 7.029 1.00 91.75 188 ILE A CA 1
ATOM 1467 C C . ILE A 1 188 ? -0.673 -13.455 6.334 1.00 91.75 188 ILE A C 1
ATOM 1469 O O . ILE A 1 188 ? 0.265 -13.468 5.543 1.00 91.75 188 ILE A O 1
ATOM 1473 N N . LEU A 1 189 ? -1.396 -14.550 6.574 1.00 92.56 189 LEU A N 1
ATOM 1474 C CA . LEU A 1 189 ? -1.041 -15.850 6.002 1.00 92.56 189 LEU A CA 1
ATOM 1475 C C . LEU A 1 189 ? -1.083 -15.840 4.471 1.00 92.56 189 LEU A C 1
ATOM 1477 O O . LEU A 1 189 ? -0.153 -16.335 3.838 1.00 92.56 189 LEU A O 1
ATOM 1481 N N . ARG A 1 190 ? -2.119 -15.240 3.867 1.00 91.69 190 ARG A N 1
ATOM 1482 C CA . ARG A 1 190 ? -2.221 -15.120 2.403 1.00 91.69 190 ARG A CA 1
ATOM 1483 C C . ARG A 1 190 ? -1.106 -14.257 1.818 1.00 91.69 190 ARG A C 1
ATOM 1485 O O . ARG A 1 190 ? -0.522 -14.638 0.808 1.00 91.69 190 ARG A O 1
ATOM 1492 N N . SER A 1 191 ? -0.770 -13.136 2.461 1.00 89.62 191 SER A N 1
ATOM 1493 C CA . SER A 1 191 ? 0.318 -12.267 1.990 1.00 89.62 191 SER A CA 1
ATOM 1494 C C . SER A 1 191 ? 1.698 -12.926 2.086 1.00 89.62 191 SER A C 1
ATOM 1496 O O . SER A 1 191 ? 2.494 -12.762 1.166 1.00 89.62 191 SER A O 1
ATOM 1498 N N . LEU A 1 192 ? 1.968 -13.711 3.136 1.00 89.06 192 LEU A N 1
ATOM 1499 C CA . LEU A 1 192 ? 3.223 -14.460 3.289 1.00 89.06 192 LEU A CA 1
ATOM 1500 C C . LEU A 1 192 ? 3.312 -15.679 2.359 1.00 89.06 192 LEU A C 1
ATOM 1502 O O . LEU A 1 192 ? 4.401 -16.020 1.899 1.00 89.06 192 LEU A O 1
ATOM 1506 N N . ALA A 1 193 ? 2.187 -16.343 2.082 1.00 88.94 193 ALA A N 1
ATOM 1507 C CA . ALA A 1 193 ? 2.145 -17.500 1.188 1.00 88.94 193 ALA A CA 1
ATOM 1508 C C . ALA A 1 193 ? 2.312 -17.113 -0.291 1.00 88.94 193 ALA A C 1
ATOM 1510 O O . ALA A 1 193 ? 2.808 -17.910 -1.092 1.00 88.94 193 ALA A O 1
ATOM 1511 N N . ASP A 1 194 ? 1.914 -15.897 -0.669 1.00 84.06 194 ASP A N 1
ATOM 1512 C CA . ASP A 1 194 ? 1.999 -15.431 -2.048 1.00 84.06 194 ASP A CA 1
ATOM 1513 C C . ASP A 1 194 ? 3.420 -14.974 -2.418 1.00 84.06 194 ASP A C 1
ATOM 1515 O O . ASP A 1 194 ? 3.797 -13.807 -2.305 1.00 84.06 194 ASP A O 1
ATOM 1519 N N . THR A 1 195 ? 4.205 -15.937 -2.900 1.00 78.75 195 THR A N 1
ATOM 1520 C CA . THR A 1 195 ? 5.584 -15.741 -3.375 1.00 78.75 195 THR A CA 1
ATOM 1521 C C . THR A 1 195 ? 5.679 -15.338 -4.848 1.00 78.75 195 THR A C 1
ATOM 1523 O O . THR A 1 195 ? 6.759 -14.971 -5.313 1.00 78.75 195 THR A O 1
ATOM 1526 N N . VAL A 1 196 ? 4.571 -15.400 -5.594 1.00 74.69 196 VAL A N 1
ATOM 1527 C CA . VAL A 1 196 ? 4.548 -15.109 -7.036 1.00 74.69 196 VAL A CA 1
ATOM 1528 C C . VAL A 1 196 ? 4.241 -13.639 -7.302 1.00 74.69 196 VAL A C 1
ATOM 1530 O O . VAL A 1 196 ? 4.891 -13.020 -8.142 1.00 74.69 196 VAL A O 1
ATOM 1533 N N . ASN A 1 197 ? 3.327 -13.047 -6.535 1.00 74.44 197 ASN A N 1
ATOM 1534 C CA . ASN A 1 197 ? 2.922 -11.653 -6.676 1.00 74.44 197 ASN A CA 1
ATOM 1535 C C . ASN A 1 197 ? 3.657 -10.784 -5.649 1.00 74.44 197 ASN A C 1
ATOM 1537 O O . ASN A 1 197 ? 3.058 -10.290 -4.684 1.00 74.44 197 ASN A O 1
ATOM 1541 N N . THR A 1 198 ? 4.966 -10.637 -5.851 1.00 76.81 198 THR A N 1
ATOM 1542 C CA . THR A 1 198 ? 5.835 -9.802 -5.008 1.00 76.81 198 THR A CA 1
ATOM 1543 C C . THR A 1 198 ? 5.720 -8.333 -5.399 1.00 76.81 198 THR A C 1
ATOM 1545 O O . THR A 1 198 ? 5.668 -7.997 -6.585 1.00 76.81 198 THR A O 1
ATOM 1548 N N . VAL A 1 199 ? 5.654 -7.466 -4.388 1.00 80.44 199 VAL A N 1
ATOM 1549 C CA . VAL A 1 199 ? 5.464 -6.018 -4.542 1.00 80.44 199 VAL A CA 1
ATOM 1550 C C . VAL A 1 199 ? 6.725 -5.222 -4.328 1.00 80.44 199 VAL A C 1
ATOM 1552 O O . VAL A 1 199 ? 7.642 -5.709 -3.640 1.00 80.44 199 VAL A O 1
#

Secondary structure (DSSP, 8-state):
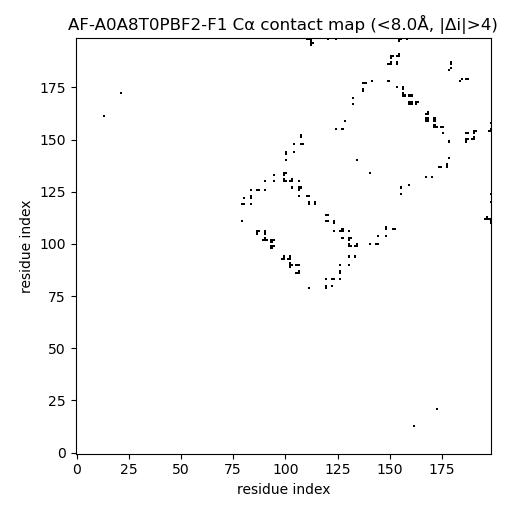--TTSHHHHHHHHHHHHHHHHHHHHHHTT--S-----PPPPP-----------------------------SSHHHHHHHHHHHHHHHHHHHHHHHTT-HHHHHHHHHTT--TT---HHHHHHHHHHHHHHHHT---HHHHHHHS-GGGHHHHHHHHHHHHHT--HHHHHHHHHHHHHHHHHHTTHHHHHHHH--SS--

pLDDT: mean 73.62, std 24.17, range [30.16, 97.75]

InterPro domains:
  IPR006789 Actin-related protein 2/3 complex subunit 5 [PF04699] (79-195)
  IPR006789 Actin-related protein 2/3 complex subunit 5 [PTHR12644] (74-198)
  IPR036743 Actin-related protein 2/3 complex subunit 5 superfamily [G3DSA:1.25.40.190] (81-196)
  IPR036743 Actin-related protein 2/3 complex subunit 5 superfamily [SSF69103] (76-195)

Radius of gyration: 23.76 Å; Cα contacts (8 Å, |Δi|>4): 116; chains: 1; bounding box: 57×54×68 Å

Foldseek 3Di:
DPPPCVVPVVVVVLVVVVCVVVVVVVCVVPPPDDDDDDDDDDDDDDDDDDDDDDDDDDDDDDDDDDPPPDPDPVVVVVVLVVVLVVLLVVLVVCVVVVNLLVQLLSLLPPQPLVDPDVVSNVSSLVSNLVSLLSDPDLVVSVVPDDPVSLLSLLLSLSVQSVVVDDSSVVSSSVNVVNSCVVPNCPSVVSNVVPPSRHD

Solvent-accessible surface area (backbone atoms only — not comparable to full-atom values): 12392 Å² total; per-residue (Å²): 144,76,86,84,59,70,71,61,60,54,51,54,53,50,50,50,52,48,49,55,51,48,48,53,61,52,48,75,78,54,84,80,78,90,86,87,83,88,85,84,85,87,84,89,82,83,90,82,90,80,83,85,86,86,90,81,84,86,88,90,80,88,84,79,90,75,90,71,81,74,79,79,66,61,68,59,47,56,53,48,50,52,50,46,52,55,48,39,54,54,32,53,52,29,48,75,69,72,34,31,58,64,18,33,54,58,41,63,50,86,55,68,40,87,56,89,51,65,65,58,39,51,54,46,41,57,44,35,51,54,24,57,71,60,54,82,57,62,69,64,37,65,74,71,53,61,76,85,51,47,41,61,47,50,42,50,32,56,51,41,48,70,66,69,45,63,73,51,30,55,53,32,51,56,49,49,52,56,50,34,74,75,60,40,67,60,43,57,54,53,35,71,66,45,78,74,61,57,113

Organism: Panicum virgatum (NCBI:txid38727)

Mean predicted aligned error: 15.26 Å

Nearest PDB structures (foldseek):
  2p9n-assembly1_G  TM=9.204E-01  e=1.155E-04  Bos taurus
  6dec-assembly1_G  TM=9.224E-01  e=3.826E-04  Bos taurus
  2p9p-assembly1_G  TM=9.237E-01  e=5.426E-04  Bos taurus
  3qml-assembly2_D  TM=3.255E-01  e=6.452E+00  Saccharomyces cerevisiae
  7mtq-assembly1_B  TM=2.649E-01  e=8.705E+00  Homo sapiens

Sequence (199 aa):
MIHAWRPQMISLQFLLVLVLRCSQSTRASLSTCTAEPTPPPRTEHPAQTRSRPDPRVLPVAGGMASSAAYPDADENLEAIITRIEQKSRKIETLLKQSKPVEALKTALEGSPLKTRDERCKSANWIVVHRAMMAIRDVDGMFNSLDPEYYDILMKYLYRGLSTGDRPTCDQCLKIHEKLTEKTGLGCILRSLADTVNTV